Protein AF-A0A966Q4V8-F1 (afdb_monomer_lite)

Structure (mmCIF, N/CA/C/O backbone):
data_AF-A0A966Q4V8-F1
#
_entry.id   AF-A0A966Q4V8-F1
#
loop_
_atom_site.group_PDB
_atom_site.id
_atom_site.type_symbol
_atom_site.label_atom_id
_atom_site.label_alt_id
_atom_site.label_comp_id
_atom_site.label_asym_id
_atom_site.label_entity_id
_atom_site.label_seq_id
_atom_site.pdbx_PDB_ins_code
_atom_site.Cartn_x
_atom_site.Cartn_y
_atom_site.Cartn_z
_atom_site.occupancy
_atom_site.B_iso_or_equiv
_atom_site.auth_seq_id
_atom_site.auth_comp_id
_atom_site.auth_asym_id
_atom_site.auth_atom_id
_atom_site.pdbx_PDB_model_num
ATOM 1 N N . ASN A 1 1 ? 11.646 14.949 -1.256 1.00 82.94 1 ASN A N 1
ATOM 2 C CA . ASN A 1 1 ? 12.205 16.191 -0.698 1.00 82.94 1 ASN A CA 1
ATOM 3 C C . ASN A 1 1 ? 11.158 17.308 -0.732 1.00 82.94 1 ASN A C 1
ATOM 5 O O . ASN A 1 1 ? 10.567 17.552 -1.778 1.00 82.94 1 ASN A O 1
ATOM 9 N N . VAL A 1 2 ? 10.885 17.956 0.406 1.00 88.19 2 VAL A N 1
ATOM 10 C CA . VAL A 1 2 ? 9.902 19.051 0.524 1.00 88.19 2 VAL A CA 1
ATOM 11 C C . VAL A 1 2 ? 10.335 20.352 -0.149 1.00 88.19 2 VAL A C 1
ATOM 13 O O . VAL A 1 2 ? 9.489 21.205 -0.375 1.00 88.19 2 VAL A O 1
ATOM 16 N N . LEU A 1 3 ? 11.617 20.547 -0.453 1.00 88.12 3 LEU A N 1
ATOM 17 C CA . LEU A 1 3 ? 12.121 21.791 -1.045 1.00 88.12 3 LEU A CA 1
ATOM 18 C C . LEU A 1 3 ? 11.951 21.851 -2.569 1.00 88.12 3 LEU A C 1
ATOM 20 O O . LEU A 1 3 ? 12.099 22.919 -3.153 1.00 88.12 3 LEU A O 1
ATOM 24 N N . GLU A 1 4 ? 11.605 20.728 -3.197 1.00 87.50 4 GLU A N 1
ATOM 25 C CA . GLU A 1 4 ? 11.456 20.620 -4.647 1.00 87.50 4 GLU A CA 1
ATOM 26 C C . GLU A 1 4 ? 10.353 21.544 -5.178 1.00 87.50 4 GLU A C 1
ATOM 28 O O . GLU A 1 4 ? 9.210 21.522 -4.702 1.00 87.50 4 GLU A O 1
ATOM 33 N N . ALA A 1 5 ? 10.677 22.333 -6.207 1.00 89.56 5 ALA A N 1
ATOM 34 C CA . ALA A 1 5 ? 9.734 23.266 -6.822 1.00 89.56 5 ALA A CA 1
ATOM 35 C C . ALA A 1 5 ? 8.462 22.566 -7.353 1.00 89.56 5 ALA A C 1
ATOM 37 O O . ALA A 1 5 ? 7.362 23.056 -7.056 1.00 89.56 5 ALA A O 1
ATOM 38 N N . PRO A 1 6 ? 8.542 21.391 -8.021 1.00 91.62 6 PRO A N 1
ATOM 39 C CA . PRO A 1 6 ? 7.352 20.639 -8.423 1.00 91.62 6 PRO A CA 1
ATOM 40 C C . PRO A 1 6 ? 6.461 20.232 -7.245 1.00 91.62 6 PRO A C 1
ATOM 42 O O . PRO A 1 6 ? 5.231 20.274 -7.350 1.00 91.62 6 PRO A O 1
ATOM 45 N N . TYR A 1 7 ? 7.068 19.873 -6.109 1.00 92.75 7 TYR A N 1
ATOM 46 C CA . TYR A 1 7 ? 6.343 19.480 -4.904 1.00 92.75 7 TYR A CA 1
ATOM 47 C C . TYR A 1 7 ? 5.589 20.665 -4.292 1.00 92.75 7 TYR A C 1
ATOM 49 O O . TYR A 1 7 ? 4.385 20.579 -4.041 1.00 92.75 7 TYR A O 1
ATOM 57 N N . GLN A 1 8 ? 6.273 21.794 -4.099 1.00 93.00 8 GLN A N 1
ATOM 58 C CA . GLN A 1 8 ? 5.676 23.015 -3.549 1.00 93.00 8 GLN A CA 1
ATOM 59 C C . GLN A 1 8 ? 4.553 23.557 -4.441 1.00 93.00 8 GLN A C 1
ATOM 61 O O . GLN A 1 8 ? 3.503 23.978 -3.946 1.00 93.00 8 GLN A O 1
ATOM 66 N N . TYR A 1 9 ? 4.742 23.499 -5.763 1.00 94.56 9 TYR A N 1
ATOM 67 C CA . TYR A 1 9 ? 3.722 23.884 -6.734 1.00 94.56 9 TYR A CA 1
ATOM 68 C C . TYR A 1 9 ? 2.468 23.009 -6.618 1.00 94.56 9 TYR A C 1
ATOM 70 O O . TYR A 1 9 ? 1.359 23.541 -6.534 1.00 94.56 9 TYR A O 1
ATOM 78 N N . PHE A 1 10 ? 2.639 21.686 -6.535 1.00 95.56 10 PHE A N 1
ATOM 79 C CA . PHE A 1 10 ? 1.533 20.749 -6.337 1.00 95.56 10 PHE A CA 1
ATOM 80 C C . PHE A 1 10 ? 0.818 20.978 -4.995 1.00 95.56 10 PHE A C 1
ATOM 82 O O . PHE A 1 10 ? -0.406 21.124 -4.963 1.00 95.56 10 PHE A O 1
ATOM 89 N N . LYS A 1 11 ? 1.573 21.061 -3.889 1.00 95.81 11 LYS A N 1
ATOM 90 C CA . LYS A 1 11 ? 1.039 21.205 -2.523 1.00 95.81 11 LYS A CA 1
ATOM 91 C C . LYS A 1 11 ? 0.209 22.474 -2.347 1.00 95.81 11 LYS A C 1
ATOM 93 O O . LYS A 1 11 ? -0.738 22.473 -1.571 1.00 95.81 11 LYS A O 1
ATOM 98 N N . ARG A 1 12 ? 0.528 23.554 -3.066 1.00 95.06 12 ARG A N 1
ATOM 99 C CA . ARG A 1 12 ? -0.259 24.797 -3.018 1.00 95.06 12 ARG A CA 1
ATOM 100 C C . ARG A 1 12 ? -1.694 24.607 -3.521 1.00 95.06 12 ARG A C 1
ATOM 102 O O . ARG A 1 12 ? -2.597 25.258 -3.007 1.00 95.06 12 ARG A O 1
ATOM 109 N N . LEU A 1 13 ? -1.889 23.748 -4.519 1.00 95.62 13 LEU A N 1
ATOM 110 C CA . LEU A 1 13 ? -3.200 23.476 -5.119 1.00 95.62 13 LEU A CA 1
ATOM 111 C C . LEU A 1 13 ? -3.924 22.323 -4.418 1.00 95.62 13 LEU A C 1
ATOM 113 O O . LEU A 1 13 ? -5.140 22.366 -4.266 1.00 95.62 13 LEU A O 1
ATOM 117 N N . ASN A 1 14 ? -3.172 21.311 -3.976 1.00 96.81 14 ASN A N 1
ATOM 118 C CA . ASN A 1 14 ? -3.703 20.089 -3.374 1.00 96.81 14 ASN A CA 1
ATOM 119 C C . ASN A 1 14 ? -3.031 19.757 -2.027 1.00 96.81 14 ASN A C 1
ATOM 121 O O . ASN A 1 14 ? -2.441 18.681 -1.889 1.00 96.81 14 ASN A O 1
ATOM 125 N N . PRO A 1 15 ? -3.086 20.640 -1.011 1.00 95.62 15 PRO A N 1
ATOM 126 C CA . PRO A 1 15 ? -2.419 20.394 0.270 1.00 95.62 15 PRO A CA 1
ATOM 127 C C . PRO A 1 15 ? -2.938 19.141 0.988 1.00 95.62 15 PRO A C 1
ATOM 129 O O . PRO A 1 15 ? -2.181 18.475 1.685 1.00 95.62 15 PRO A O 1
ATOM 132 N N . GLN A 1 16 ? -4.208 18.790 0.787 1.00 94.44 16 GLN A N 1
ATOM 133 C CA . GLN A 1 16 ? -4.863 17.604 1.339 1.00 94.44 16 GLN A CA 1
ATOM 134 C C . GLN A 1 16 ? -4.325 16.282 0.770 1.00 94.44 16 GLN A C 1
ATOM 136 O O . GLN A 1 16 ? -4.442 15.241 1.413 1.00 94.44 16 GLN A O 1
ATOM 141 N N . ALA A 1 17 ? -3.724 16.316 -0.424 1.00 95.81 17 ALA A N 1
ATOM 142 C CA . ALA A 1 17 ? -3.089 15.162 -1.056 1.00 95.81 17 ALA A CA 1
ATOM 143 C C . ALA A 1 17 ? -1.636 14.955 -0.595 1.00 95.81 17 ALA A C 1
ATOM 145 O O . ALA A 1 17 ? -1.017 13.956 -0.962 1.00 95.81 17 ALA A O 1
ATOM 146 N N . CYS A 1 18 ? -1.098 15.876 0.206 1.00 95.31 18 CYS A N 1
ATOM 147 C CA . CYS A 1 18 ? 0.271 15.853 0.695 1.00 95.31 18 CYS A CA 1
ATOM 148 C C . CYS A 1 18 ? 0.329 15.445 2.171 1.00 95.31 18 CYS A C 1
ATOM 150 O O . CYS A 1 18 ? -0.377 16.003 3.009 1.00 95.31 18 CYS A O 1
ATOM 152 N N . GLU A 1 19 ? 1.223 14.522 2.524 1.00 92.69 19 GLU A N 1
ATOM 153 C CA . GLU A 1 19 ? 1.454 14.137 3.922 1.00 92.69 19 GLU A CA 1
ATOM 154 C C . GLU A 1 19 ? 2.924 13.837 4.216 1.00 92.69 19 GLU A C 1
ATOM 156 O O . GLU A 1 19 ? 3.696 13.512 3.319 1.00 92.69 19 GLU A O 1
ATOM 161 N N . LYS A 1 20 ? 3.320 13.884 5.491 1.00 92.38 20 LYS A N 1
ATOM 162 C CA . LYS A 1 20 ? 4.671 13.486 5.916 1.00 92.38 20 LYS A CA 1
ATOM 163 C C . LYS A 1 20 ? 4.975 12.046 5.531 1.00 92.38 20 LYS A C 1
ATOM 165 O O . LYS A 1 20 ? 4.174 11.146 5.793 1.00 92.38 20 LYS A O 1
ATOM 170 N N . SER A 1 21 ? 6.149 11.824 4.945 1.00 91.81 21 SER A N 1
ATOM 171 C CA . SER A 1 21 ? 6.625 10.476 4.666 1.00 91.81 21 SER A CA 1
ATOM 172 C C . SER A 1 21 ? 6.908 9.753 5.978 1.00 91.81 21 SER A C 1
ATOM 174 O O . SER A 1 21 ? 7.638 10.245 6.836 1.00 91.81 21 SER A O 1
ATOM 176 N N . ARG A 1 22 ? 6.343 8.557 6.123 1.00 87.25 22 ARG A N 1
ATOM 177 C CA . ARG A 1 22 ? 6.632 7.629 7.222 1.00 87.25 22 ARG A CA 1
ATOM 178 C C . ARG A 1 22 ? 7.973 6.914 7.026 1.00 87.25 22 ARG A C 1
ATOM 180 O O . ARG A 1 22 ? 8.435 6.247 7.943 1.00 87.25 22 ARG A O 1
ATOM 187 N N . TRP A 1 23 ? 8.586 7.076 5.854 1.00 85.56 23 TRP A N 1
ATOM 188 C CA . TRP A 1 23 ? 9.839 6.439 5.451 1.00 85.56 23 TRP A CA 1
ATOM 189 C C . TRP A 1 23 ? 11.019 7.423 5.382 1.00 85.56 23 TRP A C 1
ATOM 191 O O . TRP A 1 23 ? 12.139 7.010 5.094 1.00 85.56 23 TRP A O 1
ATOM 201 N N . SER A 1 24 ? 10.794 8.719 5.637 1.00 85.56 24 SER A N 1
ATOM 202 C CA . SER A 1 24 ? 11.864 9.723 5.625 1.00 85.56 24 SER A CA 1
ATOM 203 C C . SER A 1 24 ? 12.689 9.642 6.904 1.00 85.56 24 SER A C 1
ATOM 205 O O . SER A 1 24 ? 12.213 10.005 7.978 1.00 85.56 24 SER A O 1
ATOM 207 N N . ALA A 1 25 ? 13.944 9.204 6.791 1.00 84.62 25 ALA A N 1
ATOM 208 C CA . ALA A 1 25 ? 14.855 9.107 7.933 1.00 84.62 25 ALA A CA 1
ATOM 209 C C . ALA A 1 25 ? 15.137 10.476 8.580 1.00 84.62 25 ALA A C 1
ATOM 211 O O . ALA A 1 25 ? 15.260 10.577 9.798 1.00 84.62 25 ALA A O 1
ATOM 212 N N . ASN A 1 26 ? 15.183 11.534 7.764 1.00 87.50 26 ASN A N 1
ATOM 213 C CA . ASN A 1 26 ? 15.566 12.881 8.188 1.00 87.50 26 ASN A CA 1
ATOM 214 C C . ASN A 1 26 ? 14.376 13.854 8.265 1.00 87.50 26 ASN A C 1
ATOM 216 O O . ASN A 1 26 ? 14.577 15.047 8.480 1.00 87.50 26 ASN A O 1
ATOM 220 N N . ASN A 1 27 ? 13.138 13.367 8.102 1.00 85.00 27 ASN A N 1
ATOM 221 C CA . ASN A 1 27 ? 11.912 14.180 8.045 1.00 85.00 27 ASN A CA 1
ATOM 222 C C . ASN A 1 27 ? 11.925 15.275 6.957 1.00 85.00 27 ASN A C 1
ATOM 224 O O . ASN A 1 27 ? 11.281 16.314 7.104 1.00 85.00 27 ASN A O 1
ATOM 228 N N . THR A 1 28 ? 12.649 15.041 5.864 1.00 88.81 28 THR A N 1
ATOM 229 C CA . THR A 1 28 ? 12.786 15.964 4.727 1.00 88.81 28 THR A CA 1
ATOM 230 C C . THR A 1 28 ? 11.832 15.646 3.581 1.00 88.81 28 THR A C 1
ATOM 232 O O . THR A 1 28 ? 11.780 16.395 2.605 1.00 88.81 28 THR A O 1
ATOM 235 N N . ASP A 1 29 ? 11.078 14.548 3.673 1.00 91.81 29 ASP A N 1
ATOM 236 C CA . ASP A 1 29 ? 10.221 14.075 2.588 1.00 91.81 29 ASP A CA 1
ATOM 237 C C . ASP A 1 29 ? 8.751 14.033 2.979 1.00 91.81 29 ASP A C 1
ATOM 239 O O . ASP A 1 29 ? 8.358 13.609 4.068 1.00 91.81 29 ASP A O 1
ATOM 243 N N . GLU A 1 30 ? 7.927 14.426 2.020 1.00 94.19 30 GLU A N 1
ATOM 244 C CA . GLU A 1 30 ? 6.483 14.284 2.048 1.00 94.19 30 GLU A CA 1
ATOM 245 C C . GLU A 1 30 ? 6.055 13.451 0.831 1.00 94.19 30 GLU A C 1
ATOM 247 O O . GLU A 1 30 ? 6.765 13.366 -0.174 1.00 94.19 30 GLU A O 1
ATOM 252 N N . VAL A 1 31 ? 4.908 12.793 0.951 1.00 94.00 31 VAL A N 1
ATOM 253 C CA . VAL A 1 31 ? 4.301 11.937 -0.067 1.00 94.00 31 VAL A CA 1
ATOM 254 C C . VAL A 1 31 ? 3.143 12.692 -0.700 1.00 94.00 31 VAL A C 1
ATOM 256 O O . VAL A 1 31 ? 2.341 13.301 0.009 1.00 94.00 31 VAL A O 1
ATOM 259 N N . ILE A 1 32 ? 3.040 12.612 -2.026 1.00 94.81 32 ILE A N 1
ATOM 260 C CA . ILE A 1 32 ? 1.857 13.038 -2.773 1.00 94.81 32 ILE A CA 1
ATOM 261 C C . ILE A 1 32 ? 0.987 11.812 -3.058 1.00 94.81 32 ILE A C 1
ATOM 263 O O . ILE A 1 32 ? 1.474 10.800 -3.564 1.00 94.81 32 ILE A O 1
ATOM 267 N N . LYS A 1 33 ? -0.311 11.921 -2.779 1.00 95.00 33 LYS A N 1
ATOM 268 C CA . LYS A 1 33 ? -1.326 10.930 -3.142 1.00 95.00 33 LYS A CA 1
ATOM 269 C C . LYS A 1 33 ? -2.061 11.364 -4.402 1.00 95.00 33 LYS A C 1
ATOM 271 O O . LYS A 1 33 ? -2.499 12.505 -4.518 1.00 95.00 33 LYS A O 1
ATOM 276 N N . PHE A 1 34 ? -2.261 10.422 -5.312 1.00 94.44 34 PHE A N 1
ATOM 277 C CA . PHE A 1 34 ? -3.047 10.634 -6.521 1.00 94.44 34 PHE A CA 1
ATOM 278 C C . PHE A 1 34 ? -4.269 9.711 -6.478 1.00 94.44 34 PHE A C 1
ATOM 280 O O . PHE A 1 34 ? -4.087 8.491 -6.522 1.00 94.44 34 PHE A O 1
ATOM 287 N N . PRO A 1 35 ? -5.500 10.244 -6.365 1.00 94.06 35 PRO A N 1
ATOM 288 C CA . PRO A 1 35 ? -6.696 9.428 -6.523 1.00 94.06 35 PRO A CA 1
ATOM 289 C C . PRO A 1 35 ? -6.845 9.080 -8.009 1.00 94.06 35 PRO A C 1
ATOM 291 O O . PRO A 1 35 ? -6.953 9.966 -8.855 1.00 94.06 35 PRO A O 1
ATOM 294 N N . ILE A 1 36 ? -6.787 7.791 -8.344 1.00 92.31 36 ILE A N 1
ATOM 295 C CA . ILE A 1 36 ? -6.808 7.319 -9.734 1.00 92.31 36 ILE A CA 1
ATOM 296 C C . ILE A 1 36 ? -7.901 6.267 -9.889 1.00 92.31 36 ILE A C 1
ATOM 298 O O . ILE A 1 36 ? -7.924 5.283 -9.152 1.00 92.31 36 ILE A O 1
ATOM 302 N N . GLU A 1 37 ? -8.749 6.452 -10.897 1.00 91.19 37 GLU A N 1
ATOM 303 C CA . GLU A 1 37 ? -9.602 5.400 -11.448 1.00 91.19 37 GLU A CA 1
ATOM 304 C C . GLU A 1 37 ? -9.016 4.934 -12.778 1.00 91.19 37 GLU A C 1
ATOM 306 O O . GLU A 1 37 ? -8.576 5.741 -13.601 1.00 91.19 37 GLU A O 1
ATOM 311 N N . VAL A 1 38 ? -8.990 3.621 -12.985 1.00 90.56 38 VAL A N 1
ATOM 312 C CA . VAL A 1 38 ? -8.594 3.038 -14.268 1.00 90.56 38 VAL A CA 1
ATOM 313 C C . VAL A 1 38 ? -9.840 2.775 -15.117 1.00 90.56 38 VAL A C 1
ATOM 315 O O . VAL A 1 38 ? -10.871 2.407 -14.556 1.00 90.56 38 VAL A O 1
ATOM 318 N N . PRO A 1 39 ? -9.775 2.932 -16.452 1.00 91.38 39 PRO A N 1
ATOM 319 C CA . PRO A 1 39 ? -10.915 2.664 -17.324 1.00 91.38 39 PRO A CA 1
ATOM 320 C C . PRO A 1 39 ? -11.414 1.219 -17.240 1.00 91.38 39 PRO A C 1
ATOM 322 O O . PRO A 1 39 ? -10.638 0.291 -16.983 1.00 91.38 39 PRO A O 1
ATOM 325 N N . ASP A 1 40 ? -12.688 1.019 -17.574 1.00 88.75 40 ASP A N 1
ATOM 326 C CA . ASP A 1 40 ? -13.267 -0.315 -17.715 1.00 88.75 40 ASP A CA 1
ATOM 327 C C . ASP A 1 40 ? -12.454 -1.176 -18.692 1.00 88.75 40 ASP A C 1
ATOM 329 O O . ASP A 1 40 ? -12.045 -0.742 -19.771 1.00 88.75 40 ASP A O 1
ATOM 333 N N . GLY A 1 41 ? -12.208 -2.426 -18.300 1.00 88.19 41 GLY A N 1
ATOM 334 C CA . GLY A 1 41 ? -11.404 -3.372 -19.076 1.00 88.19 41 GLY A CA 1
ATOM 335 C C . GLY A 1 41 ? -9.887 -3.217 -18.916 1.00 88.19 41 GLY A C 1
ATOM 336 O O . GLY A 1 41 ? -9.145 -4.036 -19.466 1.00 88.19 41 GLY A O 1
ATOM 337 N N . ALA A 1 42 ? -9.401 -2.234 -18.148 1.00 90.81 42 ALA A N 1
ATOM 338 C CA . ALA A 1 42 ? -7.987 -2.158 -17.797 1.00 90.81 42 ALA A CA 1
ATOM 339 C C . ALA A 1 42 ? -7.551 -3.408 -17.015 1.00 90.81 42 ALA A C 1
ATOM 341 O O . ALA A 1 42 ? -8.206 -3.830 -16.059 1.00 90.81 42 ALA A O 1
ATOM 342 N N . LYS A 1 43 ? -6.408 -3.987 -17.403 1.00 87.19 43 LYS A N 1
ATOM 343 C CA . LYS A 1 43 ? -5.779 -5.068 -16.639 1.00 87.19 43 LYS A CA 1
ATOM 344 C C . LYS A 1 43 ? -5.111 -4.483 -15.401 1.00 87.19 43 LYS A C 1
ATOM 346 O O . LYS A 1 43 ? -4.206 -3.660 -15.511 1.00 87.19 43 LYS A O 1
ATOM 351 N N . THR A 1 44 ? -5.527 -4.940 -14.229 1.00 86.81 44 THR A N 1
ATOM 352 C CA . THR A 1 44 ? -4.938 -4.538 -12.947 1.00 86.81 44 THR A CA 1
ATOM 353 C C . THR A 1 44 ? -4.063 -5.647 -12.374 1.00 86.81 44 THR A C 1
ATOM 355 O O . THR A 1 44 ? -4.258 -6.829 -12.663 1.00 86.81 44 THR A O 1
ATOM 358 N N . LYS A 1 45 ? -3.115 -5.279 -11.501 1.00 80.44 45 LYS A N 1
ATOM 359 C CA . LYS A 1 45 ? -2.221 -6.236 -10.820 1.00 80.44 45 LYS A CA 1
ATOM 360 C C . LYS A 1 45 ? -2.979 -7.367 -10.107 1.00 80.44 45 LYS A C 1
ATOM 362 O O . LYS A 1 45 ? -2.494 -8.486 -10.047 1.00 80.44 45 LYS A O 1
ATOM 367 N N . ASN A 1 46 ? -4.189 -7.090 -9.618 1.00 79.38 46 ASN A N 1
ATOM 368 C CA . ASN A 1 46 ? -5.002 -8.039 -8.853 1.00 79.38 46 ASN A CA 1
ATOM 369 C C . ASN A 1 46 ? -5.660 -9.119 -9.737 1.00 79.38 46 ASN A C 1
ATOM 371 O O . ASN A 1 46 ? -6.095 -10.155 -9.228 1.00 79.38 46 ASN A O 1
ATOM 375 N N . GLN A 1 47 ? -5.728 -8.889 -11.052 1.00 84.50 47 GLN A N 1
ATOM 376 C CA . GLN A 1 47 ? -6.311 -9.811 -12.032 1.00 84.50 47 GLN A CA 1
ATOM 377 C C . GLN A 1 47 ? -5.277 -10.758 -12.651 1.00 84.50 47 GLN A C 1
ATOM 379 O O . GLN A 1 47 ? -5.665 -11.730 -13.294 1.00 84.50 47 GLN A O 1
ATOM 384 N N . LEU A 1 48 ? -3.981 -10.488 -12.467 1.00 87.31 48 LEU A N 1
ATOM 385 C CA . LEU A 1 48 ? -2.900 -11.238 -13.097 1.00 87.31 48 LEU A CA 1
ATOM 386 C C . LEU A 1 48 ? -2.304 -12.261 -12.115 1.00 87.31 48 LEU A C 1
ATOM 388 O O . LEU A 1 48 ? -1.859 -11.859 -11.038 1.00 87.31 48 LEU A O 1
ATOM 392 N N . PRO A 1 49 ? -2.257 -13.562 -12.453 1.00 93.81 49 PRO A N 1
ATOM 393 C CA . PRO A 1 49 ? -1.517 -14.540 -11.665 1.00 93.81 49 PRO A CA 1
ATOM 394 C C . PRO A 1 49 ? -0.030 -14.186 -11.572 1.00 93.81 49 PRO A C 1
ATOM 396 O O . PRO A 1 49 ? 0.582 -13.743 -12.550 1.00 93.81 49 PRO A O 1
ATOM 399 N N . ALA A 1 50 ? 0.586 -14.445 -10.419 1.00 95.12 50 ALA A N 1
ATOM 400 C CA . ALA A 1 50 ? 1.984 -14.079 -10.175 1.00 95.12 50 ALA A CA 1
ATOM 401 C C . ALA A 1 50 ? 2.965 -14.690 -11.200 1.00 95.12 50 ALA A C 1
ATOM 403 O O . ALA A 1 50 ? 3.933 -14.050 -11.618 1.00 95.12 50 ALA A O 1
ATOM 404 N N . THR A 1 51 ? 2.711 -15.921 -11.653 1.00 96.38 51 THR A N 1
ATOM 405 C CA . THR A 1 51 ? 3.541 -16.608 -12.658 1.00 96.38 51 THR A CA 1
ATOM 406 C C . THR A 1 51 ? 3.429 -15.996 -14.053 1.00 96.38 51 THR A C 1
ATOM 408 O O . THR A 1 51 ? 4.412 -16.004 -14.793 1.00 96.38 51 THR A O 1
ATOM 411 N N . GLU A 1 52 ? 2.278 -15.424 -14.411 1.00 95.75 52 GLU A N 1
ATOM 412 C CA . GLU A 1 52 ? 2.097 -14.721 -15.684 1.00 95.75 52 GLU A CA 1
ATOM 413 C C . GLU A 1 52 ? 2.864 -13.393 -15.678 1.00 95.75 52 GLU A C 1
ATOM 415 O O . GLU A 1 52 ? 3.579 -13.088 -16.634 1.00 95.75 52 GLU A O 1
ATOM 420 N N . MET A 1 53 ? 2.836 -12.657 -14.560 1.00 95.06 53 MET A N 1
ATOM 421 C CA . MET A 1 53 ? 3.684 -11.473 -14.382 1.00 95.06 53 MET A CA 1
ATOM 422 C C . MET A 1 53 ? 5.173 -11.823 -14.527 1.00 95.06 53 MET A C 1
ATOM 424 O O . MET A 1 53 ? 5.907 -11.155 -15.254 1.00 95.06 53 MET A O 1
ATOM 428 N N . LEU A 1 54 ? 5.626 -12.915 -13.901 1.00 96.94 54 LEU A N 1
ATOM 429 C CA . LEU A 1 54 ? 7.005 -13.397 -14.039 1.00 96.94 54 LEU A CA 1
ATOM 430 C C . LEU A 1 54 ? 7.355 -13.800 -15.479 1.00 96.94 54 LEU A C 1
ATOM 432 O O . LEU A 1 54 ? 8.502 -13.632 -15.901 1.00 96.94 54 LEU A O 1
ATOM 436 N N . ALA A 1 55 ? 6.398 -14.323 -16.248 1.00 97.12 55 ALA A N 1
ATOM 437 C CA . ALA A 1 55 ? 6.591 -14.605 -17.668 1.00 97.12 55 ALA A CA 1
ATOM 438 C C . ALA A 1 55 ? 6.812 -13.323 -18.478 1.00 97.12 55 ALA A C 1
ATOM 440 O O . ALA A 1 55 ? 7.769 -13.261 -19.247 1.00 97.12 55 ALA A O 1
ATOM 441 N N . ILE A 1 56 ? 6.026 -12.274 -18.224 1.00 95.88 56 ILE A N 1
ATOM 442 C CA . ILE A 1 56 ? 6.192 -10.959 -18.863 1.00 95.88 56 ILE A CA 1
ATOM 443 C C . ILE A 1 56 ? 7.560 -10.347 -18.522 1.00 95.88 56 ILE A C 1
ATOM 445 O O . ILE A 1 56 ? 8.265 -9.858 -19.410 1.00 95.88 56 ILE A O 1
ATOM 449 N N . VAL A 1 57 ? 7.980 -10.412 -17.253 1.00 96.31 57 VAL A N 1
ATOM 450 C CA . VAL A 1 57 ? 9.306 -9.936 -16.813 1.00 96.31 57 VAL A CA 1
ATOM 451 C C . VAL A 1 57 ? 10.419 -10.693 -17.540 1.00 96.31 57 VAL A C 1
ATOM 453 O O . VAL A 1 57 ? 11.335 -10.080 -18.093 1.00 96.31 57 VAL A O 1
ATOM 456 N N . LYS A 1 58 ? 10.323 -12.025 -17.601 1.00 97.06 58 LYS A N 1
ATOM 457 C CA . LYS A 1 58 ? 11.276 -12.881 -18.320 1.00 97.06 58 LYS A CA 1
ATOM 458 C C . LYS A 1 58 ? 11.344 -12.541 -19.809 1.00 97.06 58 LYS A C 1
ATOM 460 O O . LYS A 1 58 ? 12.441 -12.457 -20.364 1.00 97.06 58 LYS A O 1
ATOM 465 N N . ASP A 1 59 ? 10.200 -12.358 -20.458 1.00 97.50 59 ASP A N 1
ATOM 466 C CA . ASP A 1 59 ? 10.140 -12.028 -21.882 1.00 97.50 59 ASP A CA 1
ATOM 467 C C . ASP A 1 59 ? 10.724 -10.642 -22.159 1.00 97.50 59 ASP A C 1
ATOM 469 O O . ASP A 1 59 ? 11.451 -10.470 -23.138 1.00 97.50 59 ASP A O 1
ATOM 473 N N . THR A 1 60 ? 10.514 -9.686 -21.254 1.00 96.94 60 THR A N 1
ATOM 474 C CA . THR A 1 60 ? 11.156 -8.367 -21.309 1.00 96.94 60 THR A CA 1
ATOM 475 C C . THR A 1 60 ? 12.674 -8.496 -21.166 1.00 96.94 60 THR A C 1
ATOM 477 O O . THR A 1 60 ? 13.424 -7.973 -21.992 1.00 96.94 60 THR A O 1
ATOM 480 N N . GLN A 1 61 ? 13.162 -9.265 -20.186 1.00 96.19 61 GLN A N 1
ATOM 481 C CA . GLN A 1 61 ? 14.600 -9.494 -20.014 1.00 96.19 61 GLN A CA 1
ATOM 482 C C . GLN A 1 61 ? 15.219 -10.130 -21.266 1.00 96.19 61 GLN A C 1
ATOM 484 O O . GLN A 1 61 ? 16.301 -9.738 -21.706 1.00 96.19 61 GLN A O 1
ATOM 489 N N . LYS A 1 62 ? 14.543 -11.120 -21.853 1.00 95.94 62 LYS A N 1
ATOM 490 C CA . LYS A 1 62 ? 15.043 -11.862 -23.013 1.00 95.94 62 LYS A CA 1
ATOM 491 C C . LYS A 1 62 ? 15.040 -11.011 -24.284 1.00 95.94 62 LYS A C 1
ATOM 493 O O . LYS A 1 62 ? 16.063 -10.927 -24.964 1.00 95.94 62 LYS A O 1
ATOM 498 N N . ASN A 1 63 ? 13.900 -10.413 -24.611 1.00 97.06 63 ASN A N 1
ATOM 499 C CA . ASN A 1 63 ? 13.657 -9.836 -25.932 1.00 97.06 63 ASN A CA 1
ATOM 500 C C . ASN A 1 63 ? 13.972 -8.338 -25.997 1.00 97.06 63 ASN A C 1
ATOM 502 O O . ASN A 1 63 ? 14.287 -7.845 -27.072 1.00 97.06 63 ASN A O 1
ATOM 506 N N . TRP A 1 64 ? 13.929 -7.626 -24.868 1.00 95.69 64 TRP A N 1
ATOM 507 C CA . TRP A 1 64 ? 14.294 -6.211 -24.807 1.00 95.69 64 TRP A CA 1
ATOM 508 C C . TRP A 1 64 ? 15.701 -6.030 -24.247 1.00 95.69 64 TRP A C 1
ATOM 510 O O . TRP A 1 64 ? 16.596 -5.593 -24.962 1.00 95.69 64 TRP A O 1
ATOM 520 N N . VAL A 1 65 ? 15.934 -6.426 -22.993 1.00 95.12 65 VAL A N 1
ATOM 521 C CA . VAL A 1 65 ? 17.182 -6.075 -22.294 1.00 95.12 65 VAL A CA 1
ATOM 522 C C . VAL A 1 65 ? 18.388 -6.802 -22.883 1.00 95.12 65 VAL A C 1
ATOM 524 O O . VAL A 1 65 ? 19.345 -6.176 -23.329 1.00 95.12 65 VAL A O 1
ATOM 527 N N . ASN A 1 66 ? 18.349 -8.134 -22.929 1.00 93.25 66 ASN A N 1
ATOM 528 C CA . ASN A 1 66 ? 19.489 -8.919 -23.397 1.00 93.25 66 ASN A CA 1
ATOM 529 C C . ASN A 1 66 ? 19.724 -8.762 -24.904 1.00 93.25 66 ASN A C 1
ATOM 531 O O . ASN A 1 66 ? 20.871 -8.804 -25.343 1.00 93.25 66 ASN A O 1
ATOM 535 N N . SER A 1 67 ? 18.651 -8.590 -25.681 1.00 94.38 67 SER A N 1
ATOM 536 C CA . SER A 1 67 ? 18.733 -8.448 -27.139 1.00 94.38 67 SER A CA 1
ATOM 537 C C . SER A 1 67 ? 19.114 -7.028 -27.570 1.00 94.38 67 SER A C 1
ATOM 539 O O . SER A 1 67 ? 19.854 -6.870 -28.535 1.00 94.38 67 SER A O 1
ATOM 541 N N . GLY A 1 68 ? 18.658 -6.002 -26.844 1.00 94.12 68 GLY A N 1
ATOM 542 C CA . GLY A 1 68 ? 18.980 -4.594 -27.095 1.00 94.12 68 GLY A CA 1
ATOM 543 C C . GLY A 1 68 ? 20.297 -4.123 -26.471 1.00 94.12 68 GLY A C 1
ATOM 544 O O . GLY A 1 68 ? 20.694 -2.977 -26.671 1.00 94.12 68 GLY A O 1
ATOM 545 N N . LYS A 1 69 ? 20.990 -4.983 -25.713 1.00 92.88 69 LYS A N 1
ATOM 546 C CA . LYS A 1 69 ? 22.263 -4.648 -25.067 1.00 92.88 69 LYS A CA 1
ATOM 547 C C . LYS A 1 69 ? 23.334 -4.291 -26.101 1.00 92.88 69 LYS A C 1
ATOM 549 O O . LYS A 1 69 ? 23.782 -5.147 -26.866 1.00 92.88 69 LYS A O 1
ATOM 554 N N . ASN A 1 70 ? 23.829 -3.055 -26.045 1.00 93.06 70 ASN A N 1
ATOM 555 C CA . ASN A 1 70 ? 24.995 -2.646 -26.817 1.00 93.06 70 ASN A CA 1
ATOM 556 C C . ASN A 1 70 ? 26.291 -3.056 -26.103 1.00 93.06 70 ASN A C 1
ATOM 558 O O . ASN A 1 70 ? 26.771 -2.358 -25.212 1.00 93.06 70 ASN A O 1
ATOM 562 N N . LYS A 1 71 ? 26.865 -4.188 -26.524 1.00 91.69 71 LYS A N 1
ATOM 563 C CA . LYS A 1 71 ? 28.066 -4.769 -25.907 1.00 91.69 71 LYS A CA 1
ATOM 564 C C . LYS A 1 71 ? 29.269 -3.823 -25.902 1.00 91.69 71 LYS A C 1
ATOM 566 O O . LYS A 1 71 ? 30.015 -3.830 -24.936 1.00 91.69 71 LYS A O 1
ATOM 571 N N . SER A 1 72 ? 29.434 -2.970 -26.919 1.00 94.56 72 SER A N 1
ATOM 572 C CA . SER A 1 72 ? 30.595 -2.068 -26.991 1.00 94.56 72 SER A CA 1
ATOM 573 C C . SER A 1 72 ? 30.576 -0.960 -25.935 1.00 94.56 72 SER A C 1
ATOM 575 O O . SER A 1 72 ? 31.596 -0.314 -25.723 1.00 94.56 72 SER A O 1
ATOM 577 N N . LEU A 1 73 ? 29.419 -0.704 -25.318 1.00 92.62 73 LEU A N 1
ATOM 578 C CA . LEU A 1 73 ? 29.247 0.282 -24.248 1.00 92.62 73 LEU A CA 1
ATOM 579 C C . LEU A 1 73 ? 29.186 -0.370 -22.861 1.00 92.62 73 LEU A C 1
ATOM 581 O O . LEU A 1 73 ? 29.058 0.328 -21.858 1.00 92.62 73 LEU A O 1
ATOM 585 N N . CYS A 1 74 ? 29.238 -1.701 -22.780 1.00 92.31 74 CYS A N 1
ATOM 586 C CA . CYS A 1 74 ? 29.231 -2.397 -21.505 1.00 92.31 74 CYS A CA 1
ATOM 587 C C . CYS A 1 74 ? 30.605 -2.303 -20.839 1.00 92.31 74 CYS A C 1
ATOM 589 O O . CYS A 1 74 ? 31.623 -2.597 -21.457 1.00 92.31 74 CYS A O 1
ATOM 591 N N . THR A 1 75 ? 30.629 -2.006 -19.538 1.00 93.62 75 THR A N 1
ATOM 592 C CA . THR A 1 75 ? 31.855 -2.097 -18.729 1.00 93.62 75 THR A CA 1
ATOM 593 C C . THR A 1 75 ? 32.421 -3.521 -18.711 1.00 93.62 75 THR A C 1
ATOM 595 O O . THR A 1 75 ? 33.630 -3.707 -18.644 1.00 93.62 75 THR A O 1
ATOM 598 N N . GLN A 1 76 ? 31.543 -4.529 -18.751 1.00 93.12 76 GLN A N 1
ATOM 599 C CA . GLN A 1 76 ? 31.881 -5.948 -18.864 1.00 93.12 76 GLN A CA 1
ATOM 600 C C . GLN A 1 76 ? 30.820 -6.660 -19.710 1.00 93.12 76 GLN A C 1
ATOM 602 O O . GLN A 1 76 ? 29.622 -6.482 -19.481 1.00 93.12 76 GLN A O 1
ATOM 607 N N . ASP A 1 77 ? 31.240 -7.520 -20.637 1.00 88.06 77 ASP A N 1
ATOM 608 C CA . ASP A 1 77 ? 30.342 -8.161 -21.611 1.00 88.06 77 ASP A CA 1
ATOM 609 C C . ASP A 1 77 ? 29.254 -9.044 -20.982 1.00 88.06 77 ASP A C 1
ATOM 611 O O . ASP A 1 77 ? 28.165 -9.206 -21.549 1.00 88.06 77 ASP A O 1
ATOM 615 N N . PHE A 1 78 ? 29.533 -9.625 -19.811 1.00 87.69 78 PHE A N 1
ATOM 616 C CA . PHE A 1 78 ? 28.608 -10.512 -19.103 1.00 87.69 78 PHE A CA 1
ATOM 617 C C . PHE A 1 78 ? 27.549 -9.761 -18.287 1.00 87.69 78 PHE A C 1
ATOM 619 O O . PHE A 1 78 ? 26.541 -10.363 -17.916 1.00 87.69 78 PHE A O 1
ATOM 626 N N . LEU A 1 79 ? 27.736 -8.464 -18.028 1.00 89.38 79 LEU A N 1
ATOM 627 C CA . LEU A 1 79 ? 26.758 -7.671 -17.292 1.00 89.38 79 LEU A CA 1
ATOM 628 C C . LEU A 1 79 ? 25.534 -7.377 -18.166 1.00 89.38 79 LEU A C 1
ATOM 630 O O . LEU A 1 79 ? 25.602 -7.278 -19.396 1.00 89.38 79 LEU A O 1
ATOM 634 N N . SER A 1 80 ? 24.383 -7.281 -17.515 1.00 89.75 80 SER A N 1
ATOM 635 C CA . SER A 1 80 ? 23.114 -6.912 -18.133 1.00 89.75 80 SER A CA 1
ATOM 636 C C . SER A 1 80 ? 22.272 -6.172 -17.105 1.00 89.75 80 SER A C 1
ATOM 638 O O . SER A 1 80 ? 22.391 -6.432 -15.906 1.00 89.75 80 SER A O 1
ATOM 640 N N . HIS A 1 81 ? 21.421 -5.259 -17.563 1.00 91.50 81 HIS A N 1
ATOM 641 C CA . HIS A 1 81 ? 20.458 -4.615 -16.678 1.00 91.50 81 HIS A CA 1
ATOM 642 C C . HIS A 1 81 ? 19.388 -5.619 -16.226 1.00 91.50 81 HIS A C 1
ATOM 644 O O . HIS A 1 81 ? 19.141 -6.631 -16.888 1.00 91.50 81 HIS A O 1
ATOM 650 N N . ASN A 1 82 ? 18.754 -5.330 -15.093 1.00 92.69 82 ASN A N 1
ATOM 651 C CA . ASN A 1 82 ? 17.603 -6.080 -14.605 1.00 92.69 82 ASN A CA 1
ATOM 652 C C . ASN A 1 82 ? 16.304 -5.399 -15.049 1.00 92.69 82 ASN A C 1
ATOM 654 O O . ASN A 1 82 ? 16.237 -4.172 -15.132 1.00 92.69 82 ASN A O 1
ATOM 658 N N . VAL A 1 83 ? 15.246 -6.180 -15.243 1.00 94.44 83 VAL A N 1
ATOM 659 C CA . VAL A 1 83 ? 13.883 -5.643 -15.300 1.00 94.44 83 VAL A CA 1
ATOM 660 C C . VAL A 1 83 ? 13.398 -5.427 -13.866 1.00 94.44 83 VAL A C 1
ATOM 662 O O . VAL A 1 83 ? 13.079 -6.391 -13.170 1.00 94.44 83 VAL A O 1
ATOM 665 N N . SER A 1 84 ? 13.355 -4.173 -13.405 1.00 92.56 84 SER A N 1
ATOM 666 C CA . SER A 1 84 ? 12.794 -3.852 -12.085 1.00 92.56 84 SER A CA 1
ATOM 667 C C . SER A 1 84 ? 11.321 -4.254 -12.034 1.00 92.56 84 SER A C 1
ATOM 669 O O . SER A 1 84 ? 10.534 -3.860 -12.894 1.00 92.56 84 SER A O 1
ATOM 671 N N . ASN A 1 85 ? 10.960 -5.087 -11.060 1.00 91.69 85 ASN A N 1
ATOM 672 C CA . ASN A 1 85 ? 9.616 -5.631 -10.935 1.00 91.69 85 ASN A CA 1
ATOM 673 C C . ASN A 1 85 ? 9.274 -5.933 -9.472 1.00 91.69 85 ASN A C 1
ATOM 675 O O . ASN A 1 85 ? 10.121 -6.404 -8.709 1.00 91.69 85 ASN A O 1
ATOM 679 N N . THR A 1 86 ? 8.006 -5.710 -9.133 1.00 90.94 86 THR A N 1
ATOM 680 C CA . THR A 1 86 ? 7.384 -6.174 -7.893 1.00 90.94 86 THR A CA 1
ATOM 681 C C . THR A 1 86 ? 6.197 -7.049 -8.265 1.00 90.94 86 THR A C 1
ATOM 683 O O . THR A 1 86 ? 5.239 -6.570 -8.872 1.00 90.94 86 THR A O 1
ATOM 686 N N . VAL A 1 87 ? 6.262 -8.334 -7.923 1.00 92.06 87 VAL A N 1
ATOM 687 C CA . VAL A 1 87 ? 5.221 -9.319 -8.223 1.00 92.06 87 VAL A CA 1
ATOM 688 C C . VAL A 1 87 ? 4.341 -9.503 -6.996 1.00 92.06 87 VAL A C 1
ATOM 690 O O . VAL A 1 87 ? 4.819 -9.878 -5.925 1.00 92.06 87 VAL A O 1
ATOM 693 N N . THR A 1 88 ? 3.046 -9.241 -7.155 1.00 91.69 88 THR A N 1
ATOM 694 C CA . THR A 1 88 ? 2.043 -9.532 -6.130 1.00 91.69 88 THR A CA 1
ATOM 695 C C . THR A 1 88 ? 1.717 -11.023 -6.137 1.00 91.69 88 THR A C 1
ATOM 697 O O . THR A 1 88 ? 1.389 -11.563 -7.188 1.00 91.69 88 THR A O 1
ATOM 700 N N . VAL A 1 89 ? 1.812 -11.683 -4.980 1.00 93.50 89 VAL A N 1
ATOM 701 C CA . VAL A 1 89 ? 1.646 -13.139 -4.843 1.00 93.50 89 VAL A CA 1
ATOM 702 C C . VAL A 1 89 ? 0.473 -13.460 -3.920 1.00 93.50 89 VAL A C 1
ATOM 704 O O . VAL A 1 89 ? 0.422 -12.990 -2.775 1.00 93.50 89 VAL A O 1
A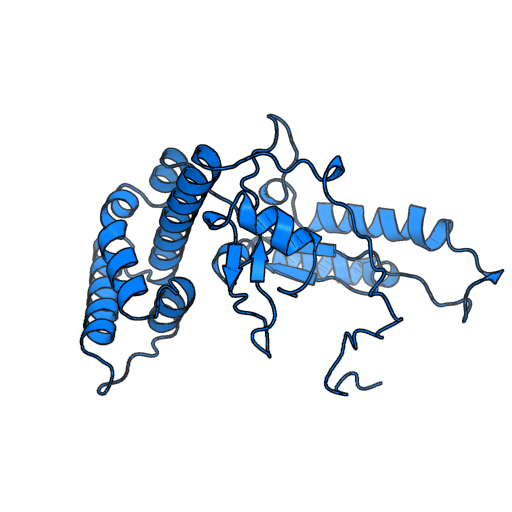TOM 707 N N . LYS A 1 90 ? -0.475 -14.267 -4.406 1.00 92.69 90 LYS A N 1
ATOM 708 C CA . LYS A 1 90 ? -1.603 -14.759 -3.602 1.00 92.69 90 LYS A CA 1
ATOM 709 C C . LYS A 1 90 ? -1.173 -15.905 -2.675 1.00 92.69 90 LYS A C 1
ATOM 711 O O . LYS A 1 90 ? -0.181 -16.581 -2.960 1.00 92.69 90 LYS A O 1
ATOM 716 N N . PRO A 1 91 ? -1.900 -16.162 -1.569 1.00 92.50 91 PRO A N 1
ATOM 717 C CA . PRO A 1 91 ? -1.536 -17.206 -0.606 1.00 92.50 91 PRO A CA 1
ATOM 718 C C . PRO A 1 91 ? -1.322 -18.602 -1.214 1.00 92.50 91 PRO A C 1
ATOM 720 O O . PRO A 1 91 ? -0.452 -19.338 -0.759 1.00 92.50 91 PRO A O 1
ATOM 723 N N . ASP A 1 92 ? -2.073 -18.955 -2.254 1.00 95.38 92 ASP A N 1
ATOM 724 C CA . ASP A 1 92 ? -2.020 -20.241 -2.956 1.00 95.38 92 ASP A CA 1
ATOM 725 C C . ASP A 1 92 ? -0.993 -20.289 -4.106 1.00 95.38 92 ASP A C 1
ATOM 727 O O . ASP A 1 92 ? -0.705 -21.359 -4.642 1.00 95.38 92 ASP A O 1
ATOM 731 N N . GLU A 1 93 ? -0.384 -19.157 -4.470 1.00 96.31 93 GLU A N 1
ATOM 732 C CA . GLU A 1 93 ? 0.532 -19.059 -5.615 1.00 96.31 93 GLU A CA 1
ATOM 733 C C . GLU A 1 93 ? 2.009 -19.256 -5.248 1.00 96.31 93 GLU A C 1
ATOM 735 O O . GLU A 1 93 ? 2.822 -19.531 -6.134 1.00 96.31 93 GLU A O 1
ATOM 740 N N . TRP A 1 94 ? 2.377 -19.152 -3.965 1.00 96.50 94 TRP A N 1
ATOM 741 C CA . TRP A 1 94 ? 3.778 -19.141 -3.518 1.00 96.50 94 TRP A CA 1
ATOM 742 C C . TRP A 1 94 ? 4.596 -20.329 -4.032 1.00 96.50 94 TRP A C 1
ATOM 744 O O . TRP A 1 94 ? 5.687 -20.133 -4.564 1.00 96.50 94 TRP A O 1
ATOM 754 N N . GLY A 1 95 ? 4.059 -21.552 -3.954 1.00 97.62 95 GLY A N 1
ATOM 755 C CA . GLY A 1 95 ? 4.760 -22.746 -4.439 1.00 97.62 95 GLY A CA 1
ATOM 756 C C . GLY A 1 95 ? 5.041 -22.702 -5.947 1.00 97.62 95 GLY A C 1
ATOM 757 O O . GLY A 1 95 ? 6.153 -23.005 -6.390 1.00 97.62 95 GLY A O 1
ATOM 758 N N . ASN A 1 96 ? 4.059 -22.253 -6.733 1.00 97.62 96 ASN A N 1
ATOM 759 C CA . ASN A 1 96 ? 4.189 -22.114 -8.184 1.00 97.62 96 ASN A CA 1
ATOM 760 C C . ASN A 1 96 ? 5.186 -21.011 -8.553 1.00 97.62 96 ASN A C 1
ATOM 762 O O . ASN A 1 96 ? 6.009 -21.202 -9.449 1.00 97.62 96 ASN A O 1
ATOM 766 N N . VAL A 1 97 ? 5.155 -19.885 -7.835 1.00 97.56 97 VAL A N 1
ATOM 767 C CA . VAL A 1 97 ? 6.104 -18.775 -7.993 1.00 97.56 97 VAL A CA 1
ATOM 768 C C . VAL A 1 97 ? 7.532 -19.236 -7.721 1.00 97.56 97 VAL A C 1
ATOM 770 O O . VAL A 1 97 ? 8.403 -19.039 -8.569 1.00 97.56 97 VAL A O 1
ATOM 773 N N . THR A 1 98 ? 7.780 -19.908 -6.593 1.00 97.44 98 THR A N 1
ATOM 774 C CA . THR A 1 98 ? 9.113 -20.422 -6.246 1.00 97.44 98 THR A CA 1
ATOM 775 C C . THR A 1 98 ? 9.647 -21.354 -7.327 1.00 97.44 98 THR A C 1
ATOM 777 O O . THR A 1 98 ? 10.776 -21.179 -7.79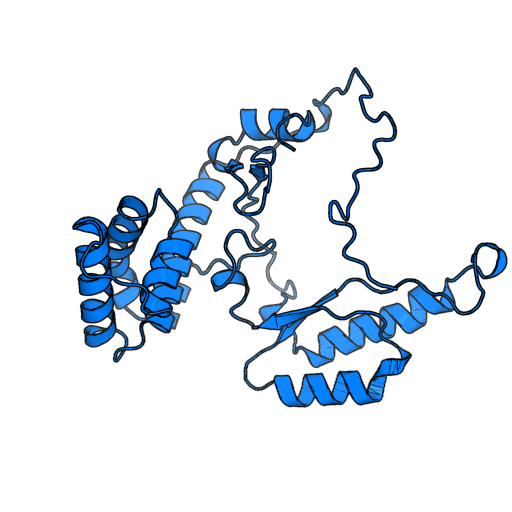4 1.00 97.44 98 THR A O 1
ATOM 780 N N . LYS A 1 99 ? 8.827 -22.313 -7.774 1.00 98.12 99 LYS A N 1
ATOM 781 C CA . LYS A 1 99 ? 9.213 -23.243 -8.837 1.00 98.12 99 LYS A CA 1
ATOM 782 C C . LYS A 1 99 ? 9.520 -22.511 -10.145 1.00 98.12 99 LYS A C 1
ATOM 784 O O . LYS A 1 99 ? 10.555 -22.767 -10.758 1.00 98.12 99 LYS A O 1
ATOM 789 N N . TYR A 1 100 ? 8.661 -21.576 -10.548 1.00 98.12 100 TYR A N 1
ATOM 790 C CA . TYR A 1 100 ? 8.841 -20.821 -11.784 1.00 98.12 100 TYR A CA 1
ATOM 791 C C . TYR A 1 100 ? 10.141 -20.011 -11.775 1.00 98.12 100 TYR A C 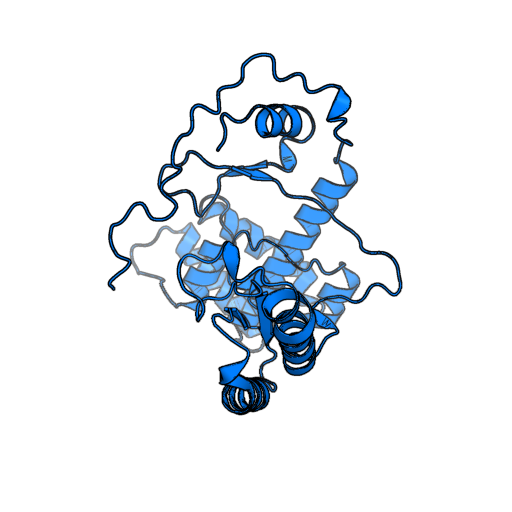1
ATOM 793 O O . TYR A 1 100 ? 10.892 -20.048 -12.752 1.00 98.12 100 TYR A O 1
ATOM 801 N N . ILE A 1 101 ? 10.437 -19.312 -10.674 1.00 97.75 101 ILE A N 1
ATOM 802 C CA . ILE A 1 101 ? 11.681 -18.549 -10.519 1.00 97.75 101 ILE A CA 1
ATOM 803 C C . ILE A 1 101 ? 12.884 -19.486 -10.613 1.00 97.75 101 ILE A C 1
ATOM 805 O O . ILE A 1 101 ? 13.807 -19.212 -11.377 1.00 97.75 101 ILE A O 1
ATOM 809 N N . TYR A 1 102 ? 12.868 -20.613 -9.898 1.00 97.62 102 TYR A N 1
ATOM 810 C CA . TYR A 1 102 ? 13.985 -21.559 -9.892 1.00 97.62 102 TYR A CA 1
ATOM 811 C C . TYR A 1 102 ? 14.278 -22.140 -11.283 1.00 97.62 102 TYR A C 1
ATOM 813 O O . TYR A 1 102 ? 15.432 -22.142 -11.735 1.00 97.62 102 TYR A O 1
ATOM 821 N N . ASP A 1 103 ? 13.231 -22.574 -11.988 1.00 98.12 103 ASP A N 1
ATOM 822 C CA . ASP A 1 103 ? 13.324 -23.147 -13.335 1.00 98.12 103 ASP A CA 1
ATOM 823 C C . ASP A 1 103 ? 13.823 -22.114 -14.365 1.00 98.12 103 ASP A C 1
ATOM 825 O O . ASP A 1 103 ? 14.480 -22.463 -15.348 1.00 98.12 103 ASP A O 1
ATOM 829 N N . ASN A 1 104 ? 13.560 -20.823 -14.127 1.00 96.94 104 ASN A N 1
ATOM 830 C CA . ASN A 1 104 ? 13.875 -19.727 -15.044 1.00 96.94 104 ASN A CA 1
ATOM 831 C C . ASN A 1 104 ? 14.979 -18.780 -14.544 1.00 96.94 104 ASN A C 1
ATOM 833 O O . ASN A 1 104 ? 15.217 -17.754 -15.179 1.00 96.94 104 ASN A O 1
ATOM 837 N N . ARG A 1 105 ? 15.696 -19.127 -13.466 1.00 95.12 105 ARG A N 1
ATOM 838 C CA . ARG A 1 105 ? 16.643 -18.247 -12.744 1.00 95.12 105 ARG A CA 1
ATOM 839 C C . ARG A 1 105 ? 17.689 -17.544 -13.612 1.00 95.12 105 ARG A C 1
ATOM 841 O O . ARG A 1 105 ? 18.104 -16.444 -13.295 1.00 95.12 105 ARG A O 1
ATOM 848 N N . LYS A 1 106 ? 18.076 -18.129 -14.751 1.00 92.69 106 LYS A N 1
ATOM 849 C CA . LYS A 1 106 ? 19.007 -17.506 -15.713 1.00 92.69 106 LYS A CA 1
ATOM 850 C C . LYS A 1 106 ? 18.479 -16.219 -16.367 1.00 92.69 106 LYS A C 1
ATOM 852 O O . LYS A 1 106 ? 19.248 -15.512 -17.007 1.00 92.69 106 LYS A O 1
ATOM 857 N N . TYR A 1 107 ? 17.176 -15.956 -16.273 1.00 93.81 107 TYR A N 1
ATOM 858 C CA . TYR A 1 107 ? 16.517 -14.768 -16.821 1.00 93.81 107 TYR A CA 1
ATOM 859 C C . TYR A 1 107 ? 16.178 -13.723 -15.756 1.00 93.81 107 TYR A C 1
ATOM 861 O O . TYR A 1 107 ? 15.536 -12.731 -16.078 1.00 93.81 107 TYR A O 1
ATOM 869 N N . PHE A 1 108 ? 16.574 -13.936 -14.504 1.00 93.00 108 PHE A N 1
ATOM 870 C CA . PHE A 1 108 ? 16.248 -13.033 -13.411 1.00 93.00 108 PHE A CA 1
ATOM 871 C C . PHE A 1 108 ? 17.520 -12.666 -12.656 1.00 93.00 108 PHE A C 1
ATOM 873 O O . PHE A 1 108 ? 18.246 -13.553 -12.215 1.00 93.00 108 PHE A O 1
ATOM 880 N N . ALA A 1 109 ? 17.779 -11.367 -12.503 1.00 88.25 109 ALA A N 1
ATOM 881 C CA . ALA A 1 109 ? 18.841 -10.875 -11.626 1.00 88.25 109 ALA A CA 1
ATOM 882 C C . ALA A 1 109 ? 18.270 -10.422 -10.275 1.00 88.25 109 ALA A C 1
ATOM 884 O O . ALA A 1 109 ? 18.839 -10.729 -9.233 1.00 88.25 109 ALA A O 1
ATOM 885 N N . GLY A 1 110 ? 17.109 -9.757 -10.285 1.00 91.56 110 GLY A N 1
ATOM 886 C CA . GLY A 1 110 ? 16.386 -9.368 -9.076 1.00 91.56 110 GLY A CA 1
ATOM 887 C C . GLY A 1 110 ? 14.874 -9.397 -9.279 1.00 91.56 110 GLY A C 1
ATOM 888 O O . GLY A 1 110 ? 14.363 -8.926 -10.298 1.00 91.56 110 GLY A O 1
ATOM 889 N N . ILE A 1 111 ? 14.163 -9.952 -8.300 1.00 94.81 111 ILE A N 1
ATOM 890 C CA . ILE A 1 111 ? 12.699 -10.017 -8.245 1.00 94.81 111 ILE A CA 1
ATOM 891 C C . ILE A 1 111 ? 12.283 -9.552 -6.853 1.00 94.81 111 ILE A C 1
ATOM 893 O O . ILE A 1 111 ? 12.773 -10.093 -5.863 1.00 94.81 111 ILE A O 1
ATOM 897 N N . SER A 1 112 ? 11.369 -8.585 -6.777 1.00 93.56 112 SER A N 1
ATOM 898 C CA . SER A 1 112 ? 10.692 -8.246 -5.527 1.00 93.56 112 SER A CA 1
ATOM 899 C C . SER A 1 112 ? 9.354 -8.979 -5.469 1.00 93.56 112 SER A C 1
ATOM 901 O O . SER A 1 112 ? 8.576 -8.931 -6.422 1.00 93.56 112 SER A O 1
ATOM 903 N N . LEU A 1 113 ? 9.086 -9.684 -4.372 1.00 93.31 113 LEU A N 1
ATOM 904 C CA . LEU A 1 113 ? 7.815 -10.369 -4.139 1.00 93.31 113 LEU A CA 1
ATOM 905 C C . LEU A 1 113 ? 7.080 -9.665 -3.005 1.00 93.31 113 LEU A C 1
ATOM 907 O O . LEU A 1 113 ? 7.661 -9.431 -1.946 1.00 93.31 113 LEU A O 1
ATOM 911 N N . ILE A 1 114 ? 5.800 -9.368 -3.210 1.00 90.88 114 ILE A N 1
ATOM 912 C CA . ILE A 1 114 ? 4.940 -8.795 -2.176 1.00 90.88 114 ILE A CA 1
ATOM 913 C C . ILE A 1 114 ? 3.671 -9.644 -2.025 1.00 90.88 114 ILE A C 1
ATOM 915 O O . ILE A 1 114 ? 3.063 -10.008 -3.034 1.00 90.88 114 ILE A O 1
ATOM 919 N N . PRO A 1 115 ? 3.238 -9.983 -0.798 1.00 91.44 115 PRO A N 1
ATOM 920 C CA . PRO A 1 115 ? 1.939 -10.614 -0.596 1.00 91.44 115 PRO A CA 1
ATOM 921 C C . PRO A 1 115 ? 0.804 -9.750 -1.158 1.00 91.44 115 PRO A C 1
ATOM 923 O O . PRO A 1 115 ? 0.907 -8.523 -1.187 1.00 91.44 115 PRO A O 1
ATOM 926 N N . GLN A 1 116 ? -0.312 -10.371 -1.540 1.00 88.50 116 GLN A N 1
ATOM 927 C CA . GLN A 1 116 ? -1.510 -9.649 -1.994 1.00 88.50 116 GLN A CA 1
ATOM 928 C C . GLN A 1 116 ? -2.005 -8.588 -0.998 1.00 88.50 116 GLN A C 1
ATOM 930 O O . GLN A 1 116 ? -2.530 -7.560 -1.411 1.00 88.50 116 GLN A O 1
ATOM 935 N N . SER A 1 117 ? -1.798 -8.806 0.300 1.00 89.19 117 SER A N 1
ATOM 936 C CA . SER A 1 117 ? -2.144 -7.862 1.366 1.00 89.19 117 SER A CA 1
ATOM 937 C C . SER A 1 117 ? -1.140 -6.722 1.555 1.00 89.19 117 SER A C 1
ATOM 939 O O . SER A 1 117 ? -1.343 -5.887 2.431 1.00 89.19 117 SER A O 1
ATOM 941 N N . GLY A 1 118 ? -0.056 -6.667 0.776 1.00 87.19 118 GLY A N 1
ATOM 942 C CA . GLY A 1 118 ? 1.054 -5.749 1.022 1.00 87.19 118 GLY A CA 1
ATOM 943 C C . GLY A 1 118 ? 0.648 -4.276 1.063 1.00 87.19 118 GLY A C 1
ATOM 944 O O . GLY A 1 118 ? 1.188 -3.518 1.861 1.00 87.19 118 GLY A O 1
ATOM 945 N N . ASP A 1 119 ? -0.352 -3.873 0.278 1.00 86.69 119 ASP A N 1
ATOM 946 C CA . ASP A 1 119 ? -0.875 -2.501 0.301 1.00 86.69 119 ASP A CA 1
ATOM 947 C C . ASP A 1 119 ? -1.681 -2.148 1.565 1.00 86.69 119 ASP A C 1
ATOM 949 O O . ASP A 1 119 ? -1.926 -0.977 1.844 1.00 86.69 119 ASP A O 1
ATOM 953 N N . LYS A 1 120 ? -2.047 -3.155 2.361 1.00 91.31 120 LYS A N 1
ATOM 954 C CA . LYS A 1 120 ? -2.647 -3.013 3.693 1.00 91.31 120 LYS A CA 1
ATOM 955 C C . LYS A 1 120 ? -1.620 -3.214 4.798 1.00 91.31 120 LYS A C 1
ATOM 957 O O . LYS A 1 120 ? -1.805 -2.697 5.897 1.00 91.31 120 LYS A O 1
ATOM 962 N N . ASP A 1 121 ? -0.553 -3.957 4.541 1.00 89.44 121 ASP A N 1
ATOM 963 C CA . ASP A 1 121 ? 0.490 -4.225 5.530 1.00 89.44 121 ASP A CA 1
ATOM 964 C C . ASP A 1 121 ? 1.451 -3.037 5.663 1.00 89.44 121 ASP A C 1
ATOM 966 O O . ASP A 1 121 ? 1.763 -2.627 6.778 1.00 89.44 121 ASP A O 1
ATOM 970 N N . TYR A 1 122 ? 1.851 -2.420 4.549 1.00 87.31 122 TYR A N 1
ATOM 971 C CA . TYR A 1 122 ? 2.769 -1.283 4.566 1.00 87.31 122 TYR A CA 1
ATOM 972 C C . TYR A 1 122 ? 2.023 0.057 4.595 1.00 87.31 122 TYR A C 1
ATOM 974 O O . TYR A 1 122 ? 1.127 0.274 3.774 1.00 87.31 122 TYR A O 1
ATOM 982 N N . PRO A 1 123 ? 2.393 0.995 5.489 1.00 88.62 123 PRO A N 1
ATOM 983 C CA . PRO A 1 123 ? 1.910 2.365 5.386 1.00 88.62 123 PRO A CA 1
ATOM 984 C C . PRO A 1 123 ? 2.471 3.017 4.117 1.00 88.62 123 PRO A C 1
ATOM 986 O O . PRO A 1 123 ? 3.626 2.793 3.753 1.00 88.62 123 PRO A O 1
ATOM 989 N N . GLN A 1 124 ? 1.672 3.866 3.468 1.00 89.75 124 GLN A N 1
ATOM 990 C CA . GLN A 1 124 ? 2.087 4.615 2.270 1.00 89.75 124 GLN A CA 1
ATOM 991 C C . GLN A 1 124 ? 2.617 3.716 1.140 1.00 89.75 124 GLN A C 1
ATOM 993 O O . GLN A 1 124 ? 3.606 4.043 0.483 1.00 89.75 124 GLN A O 1
ATOM 998 N N . ALA A 1 125 ? 1.968 2.570 0.909 1.00 89.75 125 ALA A N 1
ATOM 999 C CA . ALA A 1 125 ? 2.297 1.725 -0.230 1.00 89.75 125 ALA A CA 1
ATOM 1000 C C . ALA A 1 125 ? 2.138 2.520 -1.548 1.00 89.75 125 ALA A C 1
ATOM 1002 O O . ALA A 1 125 ? 1.100 3.167 -1.730 1.00 89.75 125 ALA A O 1
ATOM 1003 N N . PRO A 1 126 ? 3.102 2.448 -2.493 1.00 87.38 126 PRO A N 1
ATOM 1004 C CA . PRO A 1 126 ? 3.066 3.239 -3.730 1.00 87.38 126 PRO A CA 1
ATOM 1005 C C . PRO A 1 126 ? 1.781 3.064 -4.549 1.00 87.38 126 PRO A C 1
ATOM 1007 O O . PRO A 1 126 ? 1.298 4.008 -5.163 1.00 87.38 126 PRO A O 1
ATOM 1010 N N . PHE A 1 127 ? 1.211 1.855 -4.528 1.00 88.75 127 PHE A N 1
ATOM 1011 C CA . PHE A 1 127 ? -0.095 1.554 -5.107 1.00 88.75 127 PHE A CA 1
ATOM 1012 C C . PHE A 1 127 ? -0.986 0.900 -4.060 1.00 88.75 127 PHE A C 1
ATOM 1014 O O . PHE A 1 127 ? -0.785 -0.274 -3.729 1.00 88.75 127 PHE A O 1
ATOM 1021 N N . THR A 1 128 ? -1.995 1.641 -3.608 1.00 91.75 128 THR A N 1
ATOM 1022 C CA . THR A 1 128 ? -2.988 1.173 -2.640 1.00 91.75 128 THR A CA 1
ATOM 1023 C C . THR A 1 128 ? -4.319 0.926 -3.332 1.00 91.75 128 THR A C 1
ATOM 1025 O O . THR A 1 128 ? -4.867 1.827 -3.962 1.00 91.75 128 THR A O 1
ATOM 1028 N N . THR A 1 129 ? -4.827 -0.303 -3.240 1.00 91.94 129 THR A N 1
ATOM 1029 C CA . THR A 1 129 ? -6.166 -0.634 -3.736 1.00 91.94 129 THR A CA 1
ATOM 1030 C C . THR A 1 129 ? -7.200 0.044 -2.848 1.00 91.94 129 THR A C 1
ATOM 1032 O O . THR A 1 129 ? -7.137 -0.073 -1.625 1.00 91.94 129 THR A O 1
ATOM 1035 N N . VAL A 1 130 ? -8.164 0.723 -3.461 1.00 94.56 130 VAL A N 1
ATOM 1036 C CA . VAL A 1 130 ? -9.295 1.327 -2.759 1.00 94.56 130 VAL A CA 1
ATOM 1037 C C . VAL A 1 130 ? -10.554 0.579 -3.171 1.00 94.56 130 VAL A C 1
ATOM 1039 O O . VAL A 1 130 ? -10.858 0.486 -4.356 1.00 94.56 130 VAL A O 1
ATOM 1042 N N . TYR A 1 131 ? -11.266 0.034 -2.191 1.00 95.38 131 TYR A N 1
ATOM 1043 C CA . TYR A 1 131 ? -12.577 -0.564 -2.409 1.00 95.38 131 TYR A CA 1
ATOM 1044 C C . TYR A 1 131 ? -13.669 0.484 -2.248 1.00 95.38 131 TYR A C 1
ATOM 1046 O O . TYR A 1 131 ? -13.634 1.303 -1.330 1.00 95.38 131 TYR A O 1
ATOM 1054 N N . THR A 1 132 ? -14.672 0.417 -3.117 1.00 95.81 132 THR A N 1
ATOM 1055 C CA . THR A 1 132 ? -15.908 1.179 -2.948 1.00 95.81 132 THR A CA 1
ATOM 1056 C C . THR A 1 132 ? -16.656 0.706 -1.704 1.00 95.81 132 THR A C 1
ATOM 1058 O O . THR A 1 132 ? -16.496 -0.426 -1.241 1.00 95.81 132 THR A O 1
ATOM 1061 N N . SER A 1 133 ? -17.568 1.531 -1.191 1.00 96.38 133 SER A N 1
ATOM 1062 C CA . SER A 1 133 ? -18.410 1.161 -0.043 1.00 96.38 133 SER A CA 1
ATOM 1063 C C . SER A 1 133 ? -19.139 -0.181 -0.223 1.00 96.38 133 SER A C 1
ATOM 1065 O O . SER A 1 133 ? -19.261 -0.953 0.727 1.00 96.38 133 SER A O 1
ATOM 1067 N N . ARG A 1 134 ? -19.578 -0.500 -1.449 1.00 97.06 134 ARG A N 1
ATOM 1068 C CA . ARG A 1 134 ? -20.248 -1.770 -1.771 1.00 97.06 134 ARG A CA 1
ATOM 1069 C C . ARG A 1 134 ? -19.296 -2.960 -1.706 1.00 97.06 134 ARG A C 1
ATOM 1071 O O . ARG A 1 134 ? -19.676 -4.012 -1.202 1.00 97.06 134 ARG A O 1
ATOM 1078 N N . GLU A 1 135 ? -18.079 -2.804 -2.210 1.00 96.81 135 GLU A N 1
ATOM 1079 C CA . GLU A 1 135 ? -17.055 -3.851 -2.171 1.00 96.81 135 GLU A CA 1
ATOM 1080 C C . GLU A 1 135 ? -16.568 -4.103 -0.745 1.00 96.81 135 GLU A C 1
ATOM 1082 O O . GLU A 1 135 ? -16.421 -5.257 -0.356 1.00 96.81 135 GLU A O 1
ATOM 1087 N N . ILE A 1 136 ? -16.421 -3.047 0.061 1.00 97.94 136 ILE A N 1
ATOM 1088 C CA . ILE A 1 136 ? -16.074 -3.159 1.483 1.00 97.94 136 ILE A CA 1
ATOM 1089 C C . ILE A 1 136 ? -17.131 -3.976 2.232 1.00 97.94 136 ILE A C 1
ATOM 1091 O O . ILE A 1 136 ? -16.789 -4.933 2.922 1.00 97.94 136 ILE A O 1
ATOM 1095 N N . VAL A 1 137 ? -18.417 -3.635 2.089 1.00 97.81 137 VAL A N 1
ATOM 1096 C CA . VAL A 1 137 ? -19.503 -4.381 2.752 1.00 97.81 137 VAL A CA 1
ATOM 1097 C C . VAL A 1 137 ? -19.578 -5.815 2.229 1.00 97.81 137 VAL A C 1
ATOM 1099 O O . VAL A 1 137 ? -19.808 -6.740 3.001 1.00 97.81 137 VAL A O 1
ATOM 1102 N N . LYS A 1 138 ? -19.335 -6.032 0.934 1.00 97.88 138 LYS A N 1
ATOM 1103 C CA . LYS A 1 138 ? -19.277 -7.381 0.360 1.00 97.88 138 LYS A CA 1
ATOM 1104 C C . LYS A 1 138 ? -18.135 -8.217 0.951 1.00 97.88 138 LYS A C 1
ATOM 1106 O O . LYS A 1 138 ? -18.332 -9.405 1.181 1.00 97.88 138 LYS A O 1
ATOM 1111 N N . GLU A 1 139 ? -16.969 -7.620 1.183 1.00 95.81 139 GLU A N 1
ATOM 1112 C CA . GLU A 1 139 ? -15.789 -8.315 1.710 1.00 95.81 139 GLU A CA 1
ATOM 1113 C C . GLU A 1 139 ? -15.888 -8.564 3.224 1.00 95.81 139 GLU A C 1
ATOM 1115 O O . GLU A 1 139 ? -15.595 -9.660 3.704 1.00 95.81 139 GLU A O 1
ATOM 1120 N N . TYR A 1 140 ? -16.313 -7.569 4.000 1.00 97.12 140 TYR A N 1
ATOM 1121 C CA . TYR A 1 140 ? -16.231 -7.605 5.466 1.00 97.12 140 TYR A CA 1
ATOM 1122 C C . TYR A 1 140 ? -17.587 -7.715 6.177 1.00 97.12 140 TYR A C 1
ATOM 1124 O O . TYR A 1 140 ? -17.626 -7.895 7.395 1.00 97.12 140 TYR A O 1
ATOM 1132 N N . GLY A 1 141 ? -18.693 -7.636 5.437 1.00 97.12 141 GLY A N 1
ATOM 1133 C CA . GLY A 1 141 ? -20.050 -7.589 5.977 1.00 97.12 141 GLY A CA 1
ATOM 1134 C C . GLY A 1 141 ? -20.414 -6.232 6.584 1.00 97.12 141 GLY A C 1
ATOM 1135 O O . GLY A 1 141 ? -19.643 -5.269 6.555 1.00 97.12 141 GLY A O 1
ATOM 1136 N N . ASP A 1 142 ? -21.599 -6.170 7.197 1.00 96.62 142 ASP A N 1
ATOM 1137 C CA . ASP A 1 142 ? -22.150 -4.942 7.795 1.00 96.62 142 ASP A CA 1
ATOM 1138 C C . ASP A 1 142 ? -21.273 -4.365 8.915 1.00 96.62 142 ASP A C 1
ATOM 1140 O O 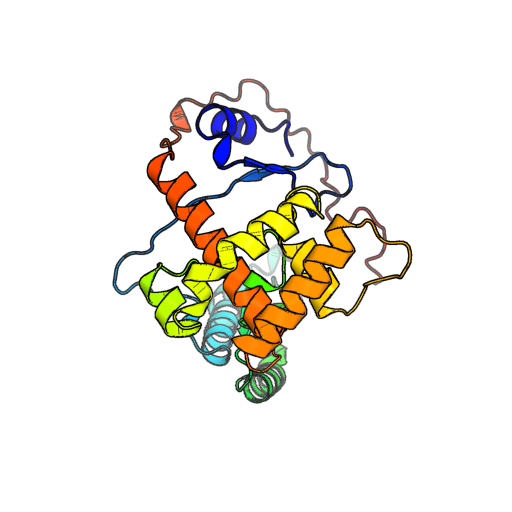. ASP A 1 142 ? -21.335 -3.171 9.210 1.00 96.62 142 ASP A O 1
ATOM 1144 N N . ALA A 1 143 ? -20.398 -5.188 9.503 1.00 95.38 143 ALA A N 1
ATOM 1145 C CA . ALA A 1 143 ? -19.445 -4.764 10.521 1.00 95.38 143 ALA A CA 1
ATOM 1146 C C . ALA A 1 143 ? -18.529 -3.620 10.063 1.00 95.38 143 ALA A C 1
ATOM 1148 O O . ALA A 1 143 ? -18.139 -2.785 10.884 1.00 95.38 143 ALA A O 1
ATOM 1149 N N . ALA A 1 144 ? -18.244 -3.529 8.761 1.00 97.50 144 ALA A N 1
ATOM 1150 C CA . ALA A 1 144 ? -17.482 -2.423 8.192 1.00 97.50 144 ALA A CA 1
ATOM 1151 C C . ALA A 1 144 ? -18.153 -1.056 8.395 1.00 97.50 144 ALA A C 1
ATOM 1153 O O . ALA A 1 144 ? -17.470 -0.048 8.553 1.00 97.50 144 ALA A O 1
ATOM 1154 N N . LEU A 1 145 ? -19.488 -1.005 8.455 1.00 95.81 145 LEU A N 1
ATOM 1155 C CA . LEU A 1 145 ? -20.232 0.243 8.656 1.00 95.81 145 LEU A CA 1
ATOM 1156 C C . LEU A 1 145 ? -20.057 0.805 10.072 1.00 95.81 145 LEU A C 1
ATOM 1158 O O . LEU A 1 145 ? -20.242 2.000 10.295 1.00 95.81 145 LEU A O 1
ATOM 1162 N N . TRP A 1 146 ? -19.703 -0.045 11.038 1.00 93.25 146 TRP A N 1
ATOM 1163 C CA . TRP A 1 146 ? -19.594 0.326 12.452 1.00 93.25 146 TRP A CA 1
ATOM 1164 C C . TRP A 1 146 ? -18.145 0.489 12.920 1.00 93.25 146 TRP A C 1
ATOM 1166 O O . TRP A 1 146 ? -17.916 0.890 14.062 1.00 93.25 146 TRP A O 1
ATOM 1176 N N . CYS A 1 147 ? -17.155 0.185 12.072 1.00 95.69 147 CYS A N 1
ATOM 1177 C CA . CYS A 1 147 ? -15.747 0.235 12.468 1.00 95.69 147 CYS A CA 1
ATOM 1178 C C . CYS A 1 147 ? -15.161 1.658 12.477 1.00 95.69 147 CYS A C 1
ATOM 1180 O O . CYS A 1 147 ? -14.055 1.846 12.979 1.00 95.69 147 CYS A O 1
ATOM 1182 N N . SER A 1 148 ? -15.891 2.671 11.991 1.00 94.94 148 SER A N 1
ATOM 1183 C CA . SER A 1 148 ? -15.462 4.080 12.007 1.00 94.94 148 SER A CA 1
ATOM 1184 C C . SER A 1 148 ? -15.097 4.568 13.411 1.00 94.94 148 SER A C 1
ATOM 1186 O O . SER A 1 148 ? -14.060 5.196 13.595 1.00 94.94 148 SER A O 1
ATOM 1188 N N . GLY A 1 149 ? -15.870 4.181 14.430 1.00 95.94 149 GLY A N 1
ATOM 1189 C CA . GLY A 1 149 ? -15.554 4.511 15.821 1.00 95.94 149 GLY A CA 1
ATOM 1190 C C . GLY A 1 149 ? -14.229 3.910 16.308 1.00 95.94 149 GLY A C 1
ATOM 1191 O O . GLY A 1 149 ? -13.540 4.526 17.114 1.00 95.94 149 GLY A O 1
ATOM 1192 N N . LEU A 1 150 ? -13.833 2.733 15.807 1.00 97.75 150 LEU A N 1
ATOM 1193 C CA . LEU A 1 150 ? -12.523 2.148 16.117 1.00 97.75 150 LEU A CA 1
ATOM 1194 C C . LEU A 1 150 ? -11.394 2.877 15.395 1.00 97.75 150 LEU A C 1
ATOM 1196 O O . LEU A 1 150 ? -10.326 3.052 15.975 1.00 97.75 150 LEU A O 1
ATOM 1200 N N . ILE A 1 151 ? -11.631 3.299 14.152 1.00 98.12 151 ILE A N 1
ATOM 1201 C CA . ILE A 1 151 ? -10.661 4.067 13.366 1.00 98.12 151 ILE A CA 1
ATOM 1202 C C . ILE A 1 151 ? -10.328 5.369 14.097 1.00 98.12 151 ILE A C 1
ATOM 1204 O O . ILE A 1 151 ? -9.155 5.627 14.345 1.00 98.12 151 ILE A O 1
ATOM 1208 N N . GLU A 1 152 ? -11.337 6.124 14.534 1.00 97.44 152 GLU A N 1
ATOM 1209 C CA . GLU A 1 152 ? -11.135 7.371 15.286 1.00 97.44 152 GLU A CA 1
ATOM 1210 C C . GLU A 1 152 ? -10.382 7.147 16.605 1.00 97.44 152 GLU A C 1
ATOM 1212 O O . GLU A 1 152 ? -9.453 7.884 16.932 1.00 97.44 152 GLU A O 1
ATOM 1217 N N . LEU A 1 153 ? -10.715 6.089 17.356 1.00 97.69 153 LEU A N 1
ATOM 1218 C CA . LEU A 1 153 ? -9.964 5.729 18.566 1.00 97.69 153 LEU A CA 1
ATOM 1219 C C . LEU A 1 153 ? -8.491 5.420 18.260 1.00 97.69 153 LEU A C 1
ATOM 1221 O O . LEU A 1 153 ? -7.609 5.852 19.001 1.00 97.69 153 LEU A O 1
ATOM 1225 N N . GLY A 1 154 ? -8.226 4.691 17.174 1.00 97.62 154 GLY A N 1
ATOM 1226 C CA . GLY A 1 154 ? -6.871 4.360 16.740 1.00 97.62 154 GLY A CA 1
ATOM 1227 C C . GLY A 1 154 ? -6.080 5.595 16.312 1.00 97.62 154 GLY A C 1
ATOM 1228 O O . GLY A 1 154 ? -4.936 5.760 16.722 1.00 97.62 154 GLY A O 1
ATOM 1229 N N . LEU A 1 155 ? -6.691 6.495 15.539 1.00 96.75 155 LEU A N 1
ATOM 1230 C CA . LEU A 1 155 ? -6.055 7.743 15.112 1.00 96.75 155 LEU A CA 1
ATOM 1231 C C . LEU A 1 155 ? -5.699 8.631 16.311 1.00 96.75 155 LEU A C 1
ATOM 1233 O O . LEU A 1 155 ? -4.569 9.114 16.387 1.00 96.75 155 LEU A O 1
ATOM 1237 N N . ASN A 1 156 ? -6.612 8.768 17.277 1.00 96.56 156 ASN A N 1
ATOM 1238 C CA . ASN A 1 156 ? -6.380 9.553 18.491 1.00 96.56 156 ASN A CA 1
ATOM 1239 C C . ASN A 1 156 ? -5.263 8.968 19.369 1.00 96.56 156 ASN A C 1
ATOM 1241 O O . ASN A 1 156 ? -4.439 9.712 19.891 1.00 96.56 156 ASN A O 1
ATOM 1245 N N . ALA A 1 157 ? -5.196 7.641 19.509 1.00 96.75 157 ALA A N 1
ATOM 1246 C CA . ALA A 1 157 ? -4.197 6.984 20.355 1.00 96.75 157 ALA A CA 1
ATOM 1247 C C . ALA A 1 157 ? -2.789 6.886 19.720 1.00 96.75 157 ALA A C 1
ATOM 1249 O O . ALA A 1 157 ? -1.821 6.591 20.427 1.00 96.75 157 ALA A O 1
ATOM 1250 N N . PHE A 1 158 ? -2.663 7.095 18.402 1.00 95.50 158 PHE A N 1
ATOM 1251 C CA . PHE A 1 158 ? -1.426 6.867 17.637 1.00 95.50 158 PHE A CA 1
ATOM 1252 C C . PHE A 1 158 ? -1.079 8.017 16.679 1.00 95.50 158 PHE A C 1
ATOM 1254 O O . PHE A 1 158 ? -0.576 7.773 15.585 1.00 95.50 158 PHE A O 1
ATOM 1261 N N . GLU A 1 159 ? -1.337 9.271 17.062 1.00 92.56 159 GLU A N 1
ATOM 1262 C CA . GLU A 1 159 ? -0.894 10.463 16.311 1.00 92.56 159 GLU A CA 1
ATOM 1263 C C . GLU A 1 159 ? -1.298 10.430 14.821 1.00 92.56 159 GLU A C 1
ATOM 1265 O O . GLU A 1 159 ? -0.487 10.630 13.908 1.00 92.56 159 GLU A O 1
ATOM 1270 N N . ASN A 1 160 ? -2.572 10.123 14.561 1.00 91.75 160 ASN A N 1
ATOM 1271 C CA . ASN A 1 160 ? -3.136 9.965 13.218 1.00 91.75 160 ASN A CA 1
ATOM 1272 C C . ASN A 1 160 ? -2.454 8.870 12.372 1.00 91.75 160 ASN A C 1
ATOM 1274 O O . ASN A 1 160 ? -2.416 8.953 11.143 1.00 91.75 160 ASN A O 1
ATOM 1278 N N . ASN A 1 161 ? -1.896 7.835 13.007 1.00 93.56 161 ASN A N 1
ATOM 1279 C CA . ASN A 1 161 ? -1.292 6.690 12.330 1.00 93.56 161 ASN A CA 1
ATOM 1280 C C . ASN A 1 161 ? -2.109 5.410 12.551 1.00 93.56 161 ASN A C 1
ATOM 1282 O O . ASN A 1 161 ? -1.850 4.621 13.463 1.00 93.56 161 ASN A O 1
ATOM 1286 N N . LEU A 1 162 ? -3.082 5.180 11.666 1.00 96.25 162 LEU A N 1
ATOM 1287 C CA . LEU A 1 162 ? -3.938 3.994 11.729 1.00 96.25 162 LEU A CA 1
ATOM 1288 C C . LEU A 1 162 ? -3.158 2.682 11.543 1.00 96.25 162 LEU A C 1
ATOM 1290 O O . LEU A 1 162 ? -3.512 1.681 12.162 1.00 96.25 162 LEU A O 1
ATOM 1294 N N . TRP A 1 163 ? -2.099 2.668 10.725 1.00 95.75 163 TRP A N 1
ATOM 1295 C CA . TRP A 1 163 ? -1.273 1.470 10.527 1.00 95.75 163 TRP A CA 1
ATOM 1296 C C . TRP A 1 163 ? -0.540 1.103 11.810 1.00 95.75 163 TRP A C 1
ATOM 1298 O O . TRP A 1 163 ? -0.661 -0.034 12.252 1.00 95.75 163 TRP A O 1
ATOM 1308 N N . ALA A 1 164 ? 0.103 2.074 12.465 1.00 95.25 164 ALA A N 1
ATOM 1309 C CA . ALA A 1 164 ? 0.746 1.845 13.756 1.00 95.25 164 ALA A CA 1
ATOM 1310 C C . ALA A 1 164 ? -0.256 1.353 14.809 1.00 95.25 164 ALA A C 1
ATOM 1312 O O . ALA A 1 164 ? 0.040 0.400 15.525 1.00 95.25 164 ALA A O 1
ATOM 1313 N N . ALA A 1 165 ? -1.459 1.937 14.861 1.00 96.88 165 ALA A N 1
ATOM 1314 C CA . ALA A 1 165 ? -2.521 1.471 15.749 1.00 96.88 165 ALA A CA 1
ATOM 1315 C C . ALA A 1 165 ? -2.898 0.003 15.465 1.00 96.88 165 ALA A C 1
ATOM 1317 O O . ALA A 1 165 ? -2.951 -0.830 16.370 1.00 96.88 165 ALA A O 1
ATOM 1318 N N . CYS A 1 166 ? -3.124 -0.341 14.196 1.00 97.06 166 CYS A N 1
ATOM 1319 C CA . CYS A 1 166 ? -3.472 -1.697 13.777 1.00 97.06 166 CYS A CA 1
ATOM 1320 C C . CYS A 1 166 ? -2.369 -2.717 14.091 1.00 97.06 166 CYS A C 1
ATOM 1322 O O . CYS A 1 166 ? -2.661 -3.801 14.608 1.00 97.06 166 CYS A O 1
ATOM 1324 N N . ASP A 1 167 ? -1.116 -2.380 13.791 1.00 95.44 167 ASP A N 1
ATOM 1325 C CA . ASP A 1 167 ? 0.040 -3.254 13.994 1.00 95.44 167 ASP A CA 1
ATOM 1326 C C . ASP A 1 167 ? 0.279 -3.487 15.483 1.00 95.44 167 ASP A C 1
ATOM 1328 O O . ASP A 1 167 ? 0.521 -4.616 15.904 1.00 95.44 167 ASP A O 1
ATOM 1332 N N . TYR A 1 168 ? 0.094 -2.451 16.301 1.00 95.88 168 TYR A N 1
ATOM 1333 C CA . TYR A 1 168 ? 0.212 -2.529 17.750 1.00 95.88 168 TYR A CA 1
ATOM 1334 C C . TYR A 1 168 ? -0.707 -3.596 18.367 1.00 95.88 168 TYR A C 1
ATOM 1336 O O . TYR A 1 168 ? -0.282 -4.392 19.209 1.00 95.88 168 TYR A O 1
ATOM 1344 N N . VAL A 1 169 ? -1.965 -3.662 17.914 1.00 95.94 169 VAL A N 1
ATOM 1345 C CA . VAL A 1 169 ? -2.921 -4.683 18.375 1.00 95.94 169 VAL A CA 1
ATOM 1346 C C . VAL A 1 169 ? -2.613 -6.043 17.749 1.00 95.94 169 VAL A C 1
ATOM 1348 O O . VAL A 1 169 ? -2.618 -7.051 18.455 1.00 95.94 169 VAL A O 1
ATOM 1351 N N . SER A 1 170 ? -2.314 -6.079 16.447 1.00 93.88 170 SER A N 1
ATOM 1352 C CA . SER A 1 170 ? -2.057 -7.323 15.701 1.00 93.88 170 SER A CA 1
ATOM 1353 C C . SER A 1 170 ? -0.806 -8.057 16.193 1.00 93.88 170 SER A C 1
ATOM 1355 O O . SER A 1 170 ? -0.773 -9.284 16.198 1.00 93.88 170 SER A O 1
ATOM 1357 N N . MET A 1 171 ? 0.204 -7.315 16.649 1.00 93.50 171 MET A N 1
ATOM 1358 C CA . MET A 1 171 ? 1.450 -7.838 17.219 1.00 93.50 171 MET A CA 1
ATOM 1359 C C . MET A 1 171 ? 1.389 -8.002 18.748 1.00 93.50 171 MET A C 1
ATOM 1361 O O . MET A 1 171 ? 2.404 -8.308 19.367 1.00 93.50 171 MET A O 1
ATOM 1365 N N . ASN A 1 172 ? 0.217 -7.796 19.362 1.00 92.44 172 ASN A N 1
ATOM 1366 C CA . ASN A 1 172 ? -0.018 -7.910 20.804 1.00 92.44 172 ASN A CA 1
ATOM 1367 C C . ASN A 1 172 ? 0.996 -7.115 21.657 1.00 92.44 172 ASN A C 1
ATOM 1369 O O . ASN A 1 172 ? 1.551 -7.632 22.624 1.00 92.44 172 ASN A O 1
ATOM 1373 N N . GLN A 1 173 ? 1.234 -5.851 21.295 1.00 93.56 173 GLN A N 1
ATOM 1374 C CA . GLN A 1 173 ? 2.252 -4.995 21.920 1.00 93.56 173 GLN A CA 1
ATOM 1375 C C . GLN A 1 173 ? 1.772 -4.228 23.164 1.00 93.56 173 GLN A C 1
ATOM 1377 O O . GLN A 1 173 ? 2.534 -3.425 23.702 1.00 93.56 173 GLN A O 1
ATOM 1382 N N . ALA A 1 174 ? 0.535 -4.464 23.611 1.00 91.62 174 ALA A N 1
ATOM 1383 C CA . ALA A 1 174 ? -0.059 -3.802 24.772 1.00 91.62 174 ALA A CA 1
ATOM 1384 C C . ALA A 1 174 ? 0.716 -4.093 26.070 1.00 91.62 174 ALA A C 1
ATOM 1386 O O . ALA A 1 174 ? 1.084 -5.238 26.342 1.00 91.62 174 ALA A O 1
ATOM 1387 N N . LYS A 1 175 ? 0.922 -3.057 26.881 1.00 93.00 175 LYS A N 1
ATOM 1388 C CA . LYS A 1 175 ? 1.653 -3.047 28.152 1.00 93.00 175 LYS A CA 1
ATOM 1389 C C . LYS A 1 175 ? 0.796 -2.420 29.248 1.00 93.00 175 LYS A C 1
ATOM 1391 O O . LYS A 1 175 ? -0.038 -1.557 29.003 1.00 93.00 175 LYS A O 1
ATOM 1396 N N . GLU A 1 176 ? 1.034 -2.817 30.493 1.00 87.25 176 GLU A N 1
ATOM 1397 C CA . GLU A 1 176 ? 0.257 -2.322 31.641 1.00 87.25 176 GLU A CA 1
ATOM 1398 C C . GLU A 1 176 ? 0.404 -0.811 31.878 1.00 87.25 176 GLU A C 1
ATOM 1400 O O . GLU A 1 176 ? -0.499 -0.183 32.420 1.00 87.25 176 GLU A O 1
ATOM 1405 N N . ASN A 1 177 ? 1.526 -0.222 31.459 1.00 93.19 177 ASN A N 1
ATOM 1406 C CA . ASN A 1 177 ? 1.837 1.195 31.638 1.00 93.19 177 ASN A CA 1
ATOM 1407 C C . ASN A 1 177 ? 1.484 2.074 30.426 1.00 93.19 177 ASN A C 1
ATOM 1409 O O . ASN A 1 177 ? 1.927 3.223 30.367 1.00 93.19 177 ASN A O 1
ATOM 1413 N N . ASP A 1 178 ? 0.742 1.550 29.449 1.00 94.12 178 ASP A N 1
ATOM 1414 C CA . ASP A 1 178 ? 0.277 2.358 28.325 1.00 94.12 178 ASP A CA 1
ATOM 1415 C C . ASP A 1 178 ? -0.739 3.417 28.749 1.00 94.12 178 ASP A C 1
ATOM 1417 O O . ASP A 1 178 ? -1.390 3.332 29.793 1.00 94.12 178 ASP A O 1
ATOM 1421 N N . THR A 1 179 ? -0.915 4.417 27.885 1.00 95.19 179 THR A N 1
ATOM 1422 C CA . THR A 1 179 ? -1.953 5.425 28.087 1.00 95.19 179 THR A CA 1
ATOM 1423 C C . THR A 1 179 ? -3.340 4.788 28.089 1.00 95.19 179 THR A C 1
ATOM 1425 O O . THR A 1 179 ? -3.599 3.755 27.457 1.00 95.19 179 THR A O 1
ATOM 1428 N N . GLN A 1 180 ? -4.271 5.451 28.772 1.00 95.38 180 GLN A N 1
ATOM 1429 C CA . GLN A 1 180 ? -5.655 5.005 28.832 1.00 95.38 180 GLN A CA 1
ATOM 1430 C C . GLN A 1 180 ? -6.284 4.904 27.432 1.00 95.38 180 GLN A C 1
ATOM 1432 O O . GLN A 1 180 ? -7.071 3.983 27.203 1.00 95.38 180 GLN A O 1
ATOM 1437 N N . GLU A 1 181 ? -5.924 5.778 26.478 1.00 95.75 181 GLU A N 1
ATOM 1438 C CA . GLU A 1 181 ? -6.458 5.687 25.112 1.00 95.75 181 GLU A CA 1
ATOM 1439 C C . GLU A 1 181 ? -5.982 4.422 24.393 1.00 95.75 181 GLU A C 1
ATOM 1441 O O . GLU A 1 181 ? -6.791 3.745 23.756 1.00 95.75 181 GLU A O 1
ATOM 1446 N N . LYS A 1 182 ? -4.700 4.056 24.531 1.00 96.25 182 LYS A N 1
ATOM 1447 C CA . LYS A 1 182 ? -4.151 2.835 23.920 1.00 96.25 182 LYS A CA 1
ATOM 1448 C C . LYS A 1 182 ? -4.795 1.580 24.497 1.00 96.25 182 LYS A C 1
ATOM 1450 O O . LYS A 1 182 ? -5.234 0.715 23.737 1.00 96.25 182 LYS A O 1
ATOM 1455 N N . LEU A 1 183 ? -4.920 1.498 25.822 1.00 95.69 183 LEU A N 1
ATOM 1456 C CA . LEU A 1 183 ? -5.573 0.368 26.493 1.00 95.69 183 LEU A CA 1
ATOM 1457 C C . LEU A 1 183 ? -7.053 0.249 26.103 1.00 95.69 183 LEU A C 1
ATOM 1459 O O . LEU A 1 183 ? -7.549 -0.854 25.836 1.00 95.69 183 LEU A O 1
ATOM 1463 N N . LEU A 1 184 ? -7.754 1.385 26.014 1.00 96.88 184 LEU A N 1
ATOM 1464 C CA . LEU A 1 184 ? -9.136 1.437 25.549 1.00 96.88 184 LEU A CA 1
ATOM 1465 C C . LEU A 1 184 ? -9.247 0.946 24.102 1.00 96.88 184 LEU A C 1
ATOM 1467 O O . LEU A 1 184 ? -10.087 0.090 23.817 1.00 96.88 184 LEU A O 1
ATOM 1471 N N . PHE A 1 185 ? -8.394 1.442 23.206 1.00 97.75 185 PHE A N 1
ATOM 1472 C CA . PHE A 1 185 ? -8.371 1.039 21.803 1.00 97.75 185 PHE A CA 1
ATOM 1473 C C . PHE A 1 185 ? -8.128 -0.469 21.648 1.00 97.75 185 PHE A C 1
ATOM 1475 O O . PHE A 1 185 ? -8.932 -1.148 21.008 1.00 97.75 185 PHE A O 1
ATOM 1482 N N . VAL A 1 186 ? -7.104 -1.022 22.311 1.00 97.44 186 VAL A N 1
ATOM 1483 C CA . VAL A 1 186 ? -6.801 -2.468 22.301 1.00 97.44 186 VAL A CA 1
ATOM 1484 C C . VAL A 1 186 ? -8.008 -3.285 22.769 1.00 97.44 186 VAL A C 1
ATOM 1486 O O . VAL A 1 186 ? -8.382 -4.273 22.133 1.00 97.44 186 VAL A O 1
ATOM 1489 N N . THR A 1 187 ? -8.650 -2.864 23.860 1.00 97.06 187 THR A N 1
ATOM 1490 C CA . THR A 1 187 ? -9.821 -3.556 24.417 1.00 97.06 187 THR A CA 1
ATOM 1491 C C . THR A 1 187 ? -11.001 -3.531 23.446 1.00 97.06 187 THR A C 1
ATOM 1493 O O . THR A 1 187 ? -11.639 -4.558 23.204 1.00 97.06 187 THR A O 1
ATOM 1496 N N . LYS A 1 188 ? -11.292 -2.368 22.850 1.00 98.06 188 LYS A N 1
ATOM 1497 C CA . LYS A 1 188 ? -12.388 -2.215 21.883 1.00 98.06 188 LYS A CA 1
ATOM 1498 C C . LYS A 1 188 ? -12.136 -3.019 20.609 1.00 98.06 188 LYS A C 1
ATOM 1500 O O . LYS A 1 188 ? -13.062 -3.680 20.147 1.00 98.06 188 LYS A O 1
ATOM 1505 N N . MET A 1 189 ? -10.900 -3.041 20.113 1.00 97.94 189 MET A N 1
ATOM 1506 C CA . MET A 1 189 ? -10.486 -3.862 18.972 1.00 97.94 189 MET A CA 1
ATOM 1507 C C . MET A 1 189 ? -10.719 -5.353 19.225 1.00 97.94 189 MET A C 1
ATOM 1509 O O . MET A 1 189 ? -11.384 -6.009 18.427 1.00 97.94 189 MET A O 1
ATOM 1513 N N . LYS A 1 190 ? -10.244 -5.885 20.361 1.00 97.50 190 LYS A N 1
ATOM 1514 C CA . LYS A 1 190 ? -10.418 -7.306 20.717 1.00 97.50 190 LYS A CA 1
ATOM 1515 C C . LYS A 1 190 ? -11.896 -7.684 20.858 1.00 97.50 190 LYS A C 1
ATOM 1517 O O . LYS A 1 190 ? -12.324 -8.695 20.307 1.00 97.50 190 LYS A O 1
ATOM 1522 N N . ASN A 1 191 ? -12.693 -6.847 21.523 1.00 97.94 191 ASN A N 1
ATOM 1523 C CA . ASN A 1 191 ? -14.130 -7.089 21.691 1.00 97.94 191 ASN A CA 1
ATOM 1524 C C . ASN A 1 191 ? -14.888 -7.050 20.357 1.00 97.94 191 ASN A C 1
ATOM 1526 O O . ASN A 1 191 ? -15.759 -7.884 20.111 1.00 97.94 191 ASN A O 1
ATOM 1530 N N . PHE A 1 192 ? -14.561 -6.092 19.488 1.00 98.31 192 PHE A N 1
ATOM 1531 C CA . PHE A 1 192 ? -15.194 -5.965 18.179 1.00 98.31 192 PHE A CA 1
ATOM 1532 C C . PHE A 1 192 ? -14.811 -7.124 17.256 1.00 98.31 192 PHE A C 1
ATOM 1534 O O . PHE A 1 192 ? -15.689 -7.711 16.624 1.00 98.31 192 PHE A O 1
ATOM 1541 N N . ALA A 1 193 ? -13.532 -7.512 17.241 1.00 98.00 193 ALA A N 1
ATOM 1542 C CA . ALA A 1 193 ? -13.066 -8.675 16.494 1.00 98.00 193 ALA A CA 1
ATOM 1543 C C . ALA A 1 193 ? -13.747 -9.961 16.983 1.00 98.00 193 ALA A C 1
ATOM 1545 O O . ALA A 1 193 ? -14.232 -10.746 16.172 1.00 98.00 193 ALA A O 1
ATOM 1546 N N . GLY A 1 194 ? -13.861 -10.151 18.301 1.00 97.88 194 GLY A N 1
ATOM 1547 C CA . GLY A 1 194 ? -14.576 -11.286 18.888 1.00 97.88 194 GLY A CA 1
ATOM 1548 C C . GLY A 1 194 ? -16.047 -11.349 18.473 1.00 97.88 194 GLY A C 1
ATOM 1549 O O . GLY A 1 194 ? -16.549 -12.424 18.162 1.00 97.88 194 GLY A O 1
ATOM 1550 N N . LYS A 1 195 ? -16.730 -10.199 18.415 1.00 97.56 195 LYS A N 1
ATOM 1551 C CA . LYS A 1 195 ? -18.158 -10.132 18.077 1.00 97.56 195 LYS A CA 1
ATOM 1552 C C . LYS A 1 195 ? -18.449 -10.273 16.580 1.00 97.56 195 LYS A C 1
ATOM 1554 O O . LYS A 1 195 ? -19.452 -10.886 16.229 1.00 97.56 195 LYS A O 1
ATOM 1559 N N . TYR A 1 196 ? -17.626 -9.676 15.718 1.00 97.62 196 TYR A N 1
ATOM 1560 C CA . TYR A 1 196 ? -17.957 -9.505 14.297 1.00 97.62 196 TYR A CA 1
ATOM 1561 C C . TYR A 1 196 ? -16.969 -10.157 13.322 1.00 97.62 196 TYR A C 1
ATOM 1563 O O . TYR A 1 196 ? -17.296 -10.314 12.152 1.00 97.62 196 TYR A O 1
ATOM 1571 N N . PHE A 1 197 ? -15.780 -10.551 13.784 1.00 97.62 197 PHE A N 1
ATOM 1572 C CA . PHE A 1 197 ? -14.714 -11.122 12.949 1.00 97.62 197 PHE A CA 1
ATOM 1573 C C . PHE A 1 197 ? -14.246 -12.495 13.454 1.00 97.62 197 PHE A C 1
ATOM 1575 O O . PHE A 1 197 ? -13.145 -12.923 13.130 1.00 97.62 197 PHE A O 1
ATOM 1582 N N . ASN A 1 198 ? -15.049 -13.202 14.258 1.00 97.00 198 ASN A N 1
ATOM 1583 C CA . ASN A 1 198 ? -14.694 -14.511 14.835 1.00 97.00 198 ASN A CA 1
ATOM 1584 C C . ASN A 1 198 ? -13.356 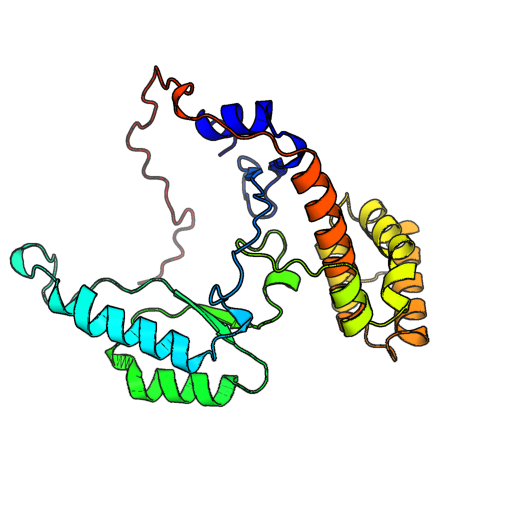-14.502 15.605 1.00 97.00 198 ASN A C 1
ATOM 1586 O O . ASN A 1 198 ? -12.623 -15.488 15.615 1.00 97.00 198 ASN A O 1
ATOM 1590 N N . GLY A 1 199 ? -13.014 -13.369 16.223 1.00 96.62 199 GLY A N 1
ATOM 1591 C CA . GLY A 1 199 ? -11.737 -13.166 16.910 1.00 96.62 199 GLY A CA 1
ATOM 1592 C C . GLY A 1 199 ? -10.553 -12.830 15.995 1.00 96.62 199 GLY A C 1
ATOM 1593 O O . GLY A 1 199 ? -9.463 -12.583 16.506 1.00 96.62 199 GLY A O 1
ATOM 1594 N N . ASP A 1 200 ? -10.742 -12.764 14.673 1.00 97.00 200 ASP A N 1
ATOM 1595 C CA . ASP A 1 200 ? -9.692 -12.406 13.717 1.00 97.00 200 ASP A CA 1
ATOM 1596 C C . ASP A 1 200 ? -9.428 -10.893 13.722 1.00 97.00 200 ASP A C 1
ATOM 1598 O O . ASP A 1 200 ? -10.035 -10.096 12.998 1.00 97.00 200 ASP A O 1
ATOM 1602 N N . VAL A 1 201 ? -8.484 -10.492 14.572 1.00 97.19 201 VAL A N 1
ATOM 1603 C CA . VAL A 1 201 ? -8.017 -9.106 14.682 1.00 97.19 201 VAL A CA 1
ATOM 1604 C C . VAL A 1 201 ? -7.386 -8.624 13.377 1.00 97.19 201 VAL A C 1
ATOM 1606 O O . VAL A 1 201 ? -7.560 -7.461 13.021 1.00 97.19 201 VAL A O 1
ATOM 1609 N N . LYS A 1 202 ? -6.683 -9.492 12.642 1.00 95.25 202 LYS A N 1
ATOM 1610 C CA . LYS A 1 202 ? -6.005 -9.108 11.399 1.00 95.25 202 LYS A CA 1
ATOM 1611 C C . LYS A 1 202 ? -7.023 -8.789 10.303 1.00 95.25 202 LYS A C 1
ATOM 1613 O O . LYS A 1 202 ? -6.883 -7.789 9.606 1.00 95.25 202 LYS A O 1
ATOM 1618 N N . ARG A 1 203 ? -8.096 -9.575 10.193 1.00 96.25 203 ARG A N 1
ATOM 1619 C CA . ARG A 1 203 ? -9.203 -9.273 9.273 1.00 96.25 203 ARG A CA 1
ATOM 1620 C C . ARG A 1 203 ? -9.908 -7.965 9.640 1.00 96.25 203 ARG A C 1
ATOM 1622 O O . ARG A 1 203 ? -10.228 -7.186 8.744 1.00 96.25 203 ARG A O 1
ATOM 1629 N N . LEU A 1 204 ? -10.092 -7.685 10.934 1.00 98.00 204 LEU A N 1
ATOM 1630 C CA . LEU A 1 204 ? -10.614 -6.392 11.390 1.00 98.00 204 LEU A CA 1
ATOM 1631 C C . LEU A 1 204 ? -9.689 -5.230 10.994 1.00 98.00 204 LEU A C 1
ATOM 1633 O O . LEU A 1 204 ? -10.176 -4.205 10.520 1.00 98.00 204 LEU A O 1
ATOM 1637 N N . THR A 1 205 ? -8.367 -5.371 11.143 1.00 97.69 205 THR A N 1
ATOM 1638 C CA . THR A 1 205 ? -7.443 -4.285 10.776 1.00 97.69 205 THR A CA 1
ATOM 1639 C C . THR A 1 205 ? -7.472 -3.995 9.278 1.00 97.69 205 THR A C 1
ATOM 1641 O O . THR A 1 205 ? -7.459 -2.830 8.887 1.00 97.69 205 THR A O 1
ATOM 1644 N N . TYR A 1 206 ? -7.599 -5.019 8.432 1.00 97.19 206 TYR A N 1
ATOM 1645 C CA . TYR A 1 206 ? -7.786 -4.838 6.990 1.00 97.19 206 TYR A CA 1
ATOM 1646 C C . TYR A 1 206 ? -9.103 -4.138 6.648 1.00 97.19 206 TYR A C 1
ATOM 1648 O O . TYR A 1 206 ? -9.082 -3.175 5.885 1.00 97.19 206 TYR A O 1
ATOM 1656 N N . CYS A 1 207 ? -10.210 -4.522 7.291 1.00 97.88 207 CYS A N 1
ATOM 1657 C CA . CYS A 1 207 ? -11.488 -3.821 7.156 1.00 97.88 207 CYS A CA 1
ATOM 1658 C C . CYS A 1 207 ? -11.361 -2.331 7.500 1.00 97.88 207 CYS A C 1
ATOM 1660 O O . CYS A 1 207 ? -11.822 -1.469 6.754 1.00 97.88 207 CYS A O 1
ATOM 1662 N N . MET A 1 208 ? -10.714 -2.015 8.624 1.00 98.12 208 MET A N 1
ATOM 1663 C CA . MET A 1 208 ? -10.516 -0.633 9.063 1.00 98.12 208 MET A CA 1
ATOM 1664 C C . MET A 1 208 ? -9.661 0.170 8.081 1.00 98.12 208 MET A C 1
ATOM 1666 O O . MET A 1 208 ? -9.990 1.318 7.791 1.00 98.12 208 MET A O 1
ATOM 1670 N N . LYS A 1 209 ? -8.587 -0.429 7.553 1.00 97.56 209 LYS A N 1
ATOM 1671 C CA . LYS A 1 209 ? -7.707 0.208 6.563 1.00 97.56 209 LYS A CA 1
ATOM 1672 C C . LYS A 1 209 ? -8.439 0.465 5.242 1.00 97.56 209 LYS A C 1
ATOM 1674 O O . LYS A 1 209 ? -8.290 1.551 4.693 1.00 97.56 209 LYS A O 1
ATOM 1679 N N . ASP A 1 210 ? -9.278 -0.458 4.774 1.00 97.56 210 ASP A N 1
ATOM 1680 C CA . ASP A 1 210 ? -10.074 -0.252 3.554 1.00 97.56 210 ASP A CA 1
ATOM 1681 C C . ASP A 1 210 ? -11.137 0.841 3.729 1.00 97.56 210 ASP A C 1
ATOM 1683 O O . ASP A 1 210 ? -11.270 1.705 2.865 1.00 97.56 210 ASP A O 1
ATOM 1687 N N . VAL A 1 211 ? -11.835 0.874 4.871 1.00 98.00 211 VAL A N 1
ATOM 1688 C CA . VAL A 1 211 ? -12.785 1.957 5.195 1.00 98.00 211 VAL A CA 1
ATOM 1689 C C . VAL A 1 211 ? -12.076 3.311 5.266 1.00 98.00 211 VAL A C 1
ATOM 1691 O O . VAL A 1 211 ? -12.569 4.302 4.726 1.00 98.00 211 VAL A O 1
ATOM 1694 N N . TYR A 1 212 ? -10.902 3.359 5.896 1.00 97.06 212 TYR A N 1
ATOM 1695 C CA . TYR A 1 212 ? -10.091 4.571 5.984 1.00 97.06 212 TYR A CA 1
ATOM 1696 C C . TYR A 1 212 ? -9.592 5.041 4.610 1.00 97.06 212 TYR A C 1
ATOM 1698 O O . TYR A 1 212 ? -9.707 6.223 4.284 1.00 97.06 212 TYR A O 1
ATOM 1706 N N . ASN A 1 213 ? -9.100 4.122 3.777 1.00 96.38 213 ASN A N 1
ATOM 1707 C CA . ASN A 1 213 ? -8.644 4.422 2.421 1.00 96.3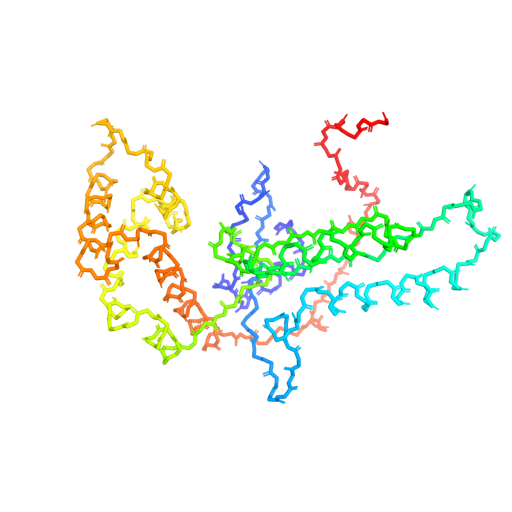8 213 ASN A CA 1
ATOM 1708 C C . ASN A 1 213 ? -9.782 4.899 1.517 1.00 96.38 213 ASN A C 1
ATOM 1710 O O . ASN A 1 213 ? -9.579 5.836 0.750 1.00 96.38 213 ASN A O 1
ATOM 1714 N N . TRP A 1 214 ? -10.977 4.311 1.630 1.00 97.31 214 TRP A N 1
ATOM 1715 C CA . TRP A 1 214 ? -12.159 4.779 0.904 1.00 97.31 214 TRP A CA 1
ATOM 1716 C C . TRP A 1 214 ? -12.525 6.212 1.282 1.00 97.31 214 TRP A C 1
ATOM 1718 O O . TRP A 1 214 ? -12.737 7.040 0.400 1.00 97.31 214 TRP A O 1
ATOM 1728 N N . LYS A 1 215 ? -12.514 6.541 2.581 1.00 95.94 215 LYS A N 1
ATOM 1729 C CA . LYS A 1 215 ? -12.731 7.920 3.040 1.00 95.94 215 LYS A CA 1
ATOM 1730 C C . LYS A 1 215 ? -11.699 8.878 2.438 1.00 95.94 215 LYS A C 1
ATOM 1732 O O . LYS A 1 215 ? -12.090 9.894 1.875 1.00 95.94 215 LYS A O 1
ATOM 1737 N N . ILE A 1 216 ? -10.404 8.553 2.537 1.00 94.88 216 ILE A N 1
ATOM 1738 C CA . ILE A 1 216 ? -9.336 9.379 1.947 1.00 94.88 216 ILE A CA 1
ATOM 1739 C C . ILE A 1 216 ? -9.578 9.566 0.454 1.00 94.88 216 ILE A C 1
ATOM 1741 O O . ILE A 1 216 ? -9.467 10.679 -0.042 1.00 94.88 216 ILE A O 1
ATOM 1745 N N . TYR A 1 217 ? -9.893 8.490 -0.261 1.00 96.31 217 TYR A N 1
ATOM 1746 C CA . TYR A 1 217 ? -10.126 8.551 -1.692 1.00 96.31 217 TYR A CA 1
ATOM 1747 C C . TYR A 1 217 ? -11.270 9.509 -2.040 1.00 96.31 217 TYR A C 1
ATOM 1749 O O . TYR A 1 217 ? -11.055 10.379 -2.875 1.00 96.31 217 TYR A O 1
ATOM 1757 N N . CYS A 1 218 ? -12.427 9.412 -1.374 1.00 96.00 218 CYS A N 1
ATOM 1758 C CA . CYS A 1 218 ? -13.545 10.337 -1.591 1.00 96.00 218 CYS A CA 1
ATOM 1759 C C . CYS A 1 218 ? -13.139 11.788 -1.315 1.00 96.00 218 CYS A C 1
ATOM 1761 O O . CYS A 1 218 ? -13.325 12.652 -2.168 1.00 96.00 218 CYS A O 1
ATOM 1763 N N . ASP A 1 219 ? -12.518 12.037 -0.155 1.00 94.94 219 ASP A N 1
ATOM 1764 C CA . ASP A 1 219 ? -12.080 13.378 0.240 1.00 94.94 219 ASP A CA 1
ATOM 1765 C C . ASP A 1 219 ? -11.115 13.973 -0.802 1.00 94.94 219 ASP A C 1
ATOM 1767 O O . ASP A 1 219 ? -11.210 15.152 -1.152 1.00 94.94 219 ASP A O 1
ATOM 1771 N N . LEU A 1 220 ? -10.181 13.164 -1.316 1.00 95.44 220 LEU A N 1
ATOM 1772 C CA . LEU A 1 220 ? -9.227 13.584 -2.339 1.00 95.44 220 LEU A CA 1
ATOM 1773 C C . LEU A 1 220 ? -9.895 13.790 -3.693 1.00 95.44 220 LEU A C 1
ATOM 1775 O O . LEU A 1 220 ? -9.643 14.809 -4.321 1.00 95.44 220 LEU A O 1
ATOM 1779 N N . PHE A 1 221 ? -10.716 12.846 -4.145 1.00 93.19 221 PHE A N 1
ATOM 1780 C CA . PHE A 1 221 ? -11.335 12.883 -5.466 1.00 93.19 221 PHE A CA 1
ATOM 1781 C C . PHE A 1 221 ? -12.238 14.112 -5.629 1.00 93.19 221 PHE A C 1
ATOM 1783 O O . PHE A 1 221 ? -12.150 14.800 -6.643 1.00 93.19 221 PHE A O 1
ATOM 1790 N N . ASP A 1 222 ? -13.013 14.451 -4.596 1.00 92.19 222 ASP A N 1
ATOM 1791 C CA . ASP A 1 222 ? -13.922 15.604 -4.615 1.00 92.19 222 ASP A CA 1
ATOM 1792 C C . ASP A 1 222 ? -13.190 16.953 -4.526 1.00 92.19 222 ASP A C 1
ATOM 1794 O O . ASP A 1 222 ? -13.688 17.974 -5.004 1.00 92.19 222 ASP A O 1
ATOM 1798 N N . SER A 1 223 ? -12.007 16.980 -3.905 1.00 93.56 223 SER A N 1
ATOM 1799 C CA . SER A 1 223 ? -11.234 18.209 -3.678 1.00 93.56 223 SER A CA 1
ATOM 1800 C C . SER A 1 223 ? -10.059 18.399 -4.642 1.00 93.56 223 SER A C 1
ATOM 1802 O O . SER A 1 223 ? -9.384 19.431 -4.577 1.00 93.56 223 SER A O 1
ATOM 1804 N N . TYR A 1 224 ? -9.783 17.424 -5.513 1.00 93.75 224 TYR A N 1
ATOM 1805 C CA . TYR A 1 224 ? -8.601 17.430 -6.368 1.00 93.75 224 TYR A CA 1
ATOM 1806 C C . TYR A 1 224 ? -8.665 18.535 -7.424 1.00 93.75 224 TYR A C 1
ATOM 1808 O O . TYR A 1 224 ? -9.595 18.630 -8.225 1.00 93.75 224 TYR A O 1
ATOM 1816 N N . GLN A 1 225 ? -7.607 19.336 -7.484 1.00 94.69 225 GLN A N 1
ATOM 1817 C CA . GLN A 1 225 ? -7.393 20.352 -8.501 1.00 94.69 225 GLN A CA 1
ATOM 1818 C C . GLN A 1 225 ? -6.336 19.880 -9.491 1.00 94.69 225 GLN A C 1
ATOM 1820 O O . GLN A 1 225 ? -5.211 19.537 -9.120 1.00 94.69 225 GLN A O 1
ATOM 1825 N N . LYS A 1 226 ? -6.677 19.902 -10.782 1.00 93.12 226 LYS A N 1
ATOM 1826 C CA . LYS A 1 226 ? -5.723 19.584 -11.845 1.00 93.12 226 LYS A CA 1
ATOM 1827 C C . LYS A 1 226 ? -4.543 20.557 -11.797 1.00 93.12 226 LYS A C 1
ATOM 1829 O O . LYS A 1 226 ? -4.727 21.770 -11.840 1.00 93.12 226 LYS A O 1
ATOM 1834 N N . VAL A 1 227 ? -3.336 20.003 -11.756 1.00 92.94 227 VAL A N 1
ATOM 1835 C CA . VAL A 1 227 ? -2.089 20.769 -11.707 1.00 92.94 227 VAL A CA 1
ATOM 1836 C C . VAL A 1 227 ? -1.568 20.983 -13.126 1.00 92.94 227 VAL A C 1
ATOM 1838 O O . VAL A 1 227 ? -1.315 20.022 -13.853 1.00 92.94 227 VAL A O 1
ATOM 1841 N N . ASP A 1 228 ? -1.433 22.245 -13.529 1.00 93.81 228 ASP A N 1
ATOM 1842 C CA . ASP A 1 228 ? -0.860 22.623 -14.820 1.00 93.81 228 ASP A CA 1
ATOM 1843 C C . ASP A 1 228 ? 0.639 22.904 -14.679 1.00 93.81 228 ASP A C 1
ATOM 1845 O O . ASP A 1 228 ? 1.067 24.018 -14.383 1.00 93.81 228 ASP A O 1
ATOM 1849 N N . TYR A 1 229 ? 1.450 21.874 -14.908 1.00 92.06 229 TYR A N 1
ATOM 1850 C CA . TYR A 1 229 ? 2.905 21.992 -14.833 1.00 92.06 229 TYR A CA 1
ATOM 1851 C C . TYR A 1 229 ? 3.513 22.868 -15.938 1.00 92.06 229 TYR A C 1
ATOM 1853 O O . TYR A 1 229 ? 4.675 23.234 -15.817 1.00 92.06 229 TYR A O 1
ATOM 1861 N N . THR A 1 230 ? 2.766 23.279 -16.974 1.00 91.81 230 THR A N 1
ATOM 1862 C CA . THR A 1 230 ? 3.295 24.237 -17.970 1.00 91.81 230 THR A CA 1
ATOM 1863 C C . THR A 1 230 ? 3.492 25.639 -17.387 1.00 91.81 230 THR A C 1
ATOM 1865 O O . THR A 1 230 ? 4.243 26.440 -17.935 1.00 91.81 230 THR A O 1
ATOM 1868 N N . GLN A 1 231 ? 2.848 25.927 -16.251 1.00 89.19 231 GLN A N 1
ATOM 1869 C CA . GLN A 1 231 ? 3.000 27.174 -15.503 1.00 89.19 231 GLN A CA 1
ATOM 1870 C C . GLN A 1 231 ? 4.105 27.095 -14.439 1.00 89.19 231 GLN A C 1
ATOM 1872 O O . GLN A 1 231 ? 4.379 28.091 -13.766 1.00 89.19 231 GLN A O 1
ATOM 1877 N N . LEU A 1 232 ? 4.718 25.921 -14.247 1.00 88.50 232 LEU A N 1
ATOM 1878 C CA . LEU A 1 232 ? 5.871 25.771 -13.371 1.00 88.50 232 LEU A CA 1
ATOM 1879 C C . LEU A 1 232 ? 7.115 26.254 -14.119 1.00 88.50 232 LEU A C 1
ATOM 1881 O O . LEU A 1 232 ? 7.525 25.661 -15.113 1.00 88.50 232 LEU A O 1
ATOM 1885 N N . LEU A 1 233 ? 7.708 27.339 -13.630 1.00 81.62 233 LEU A N 1
ATOM 1886 C CA . LEU A 1 233 ? 8.962 27.873 -14.145 1.00 81.62 233 LEU A CA 1
ATOM 1887 C C . LEU A 1 233 ? 10.063 27.606 -13.123 1.00 81.62 233 LEU A C 1
ATOM 1889 O O . LEU A 1 233 ? 10.055 28.177 -12.034 1.00 81.62 233 LEU A O 1
ATOM 1893 N N . GLU A 1 234 ? 11.010 26.750 -13.489 1.00 77.56 234 GLU A N 1
ATOM 1894 C CA . GLU A 1 234 ? 12.253 26.553 -12.748 1.00 77.56 234 GLU A CA 1
ATOM 1895 C C . GLU A 1 234 ? 13.286 27.537 -13.304 1.00 77.56 234 GLU A C 1
ATOM 1897 O O . GLU A 1 234 ? 13.831 27.354 -14.390 1.00 77.56 234 GLU A O 1
ATOM 1902 N N . THR A 1 235 ? 13.482 28.657 -12.606 1.00 72.25 235 THR A N 1
ATOM 1903 C CA . THR A 1 235 ? 14.430 29.706 -13.021 1.00 72.25 235 THR A CA 1
ATOM 1904 C C . THR A 1 235 ? 15.857 29.437 -12.554 1.00 72.25 235 THR A C 1
ATOM 1906 O O . THR A 1 235 ? 16.789 30.059 -13.055 1.00 72.25 235 THR A O 1
ATOM 1909 N N . GLU A 1 236 ? 16.024 28.532 -11.592 1.00 71.25 236 GLU A N 1
ATOM 1910 C CA . GLU A 1 236 ? 17.305 28.147 -11.011 1.00 71.25 236 GLU A CA 1
ATOM 1911 C C . GLU A 1 236 ? 17.456 26.632 -11.108 1.00 71.25 236 GLU A C 1
ATOM 1913 O O . GLU A 1 236 ? 16.646 25.883 -10.559 1.00 71.25 236 GLU A O 1
ATOM 1918 N N . ASP A 1 237 ? 18.499 26.191 -11.807 1.00 66.06 237 ASP A N 1
ATOM 1919 C CA . ASP A 1 237 ? 18.901 24.793 -11.813 1.00 66.06 237 ASP A CA 1
ATOM 1920 C C . ASP A 1 237 ? 19.752 24.520 -10.570 1.00 66.06 237 ASP A C 1
ATOM 1922 O O . ASP A 1 237 ? 20.958 24.770 -10.536 1.00 66.06 237 ASP A O 1
ATOM 1926 N N . ASN A 1 238 ? 19.089 24.039 -9.521 1.00 63.50 238 ASN A N 1
ATOM 1927 C CA . ASN A 1 238 ? 19.745 23.593 -8.296 1.00 63.50 238 ASN A CA 1
ATOM 1928 C C . ASN A 1 238 ? 20.180 22.119 -8.371 1.00 63.50 238 ASN A C 1
ATOM 1930 O O . ASN A 1 238 ? 20.664 21.582 -7.373 1.00 63.50 238 ASN A O 1
ATOM 1934 N N . THR A 1 239 ? 20.087 21.476 -9.546 1.00 61.03 239 THR A N 1
ATOM 1935 C CA . THR A 1 239 ? 20.705 20.170 -9.818 1.00 61.03 239 THR A CA 1
ATOM 1936 C C . THR A 1 239 ? 22.210 20.335 -10.053 1.00 61.03 239 THR A C 1
ATOM 1938 O O . THR A 1 239 ? 22.800 19.868 -11.026 1.00 61.03 239 THR A O 1
ATOM 1941 N N . ALA A 1 240 ? 22.911 20.951 -9.092 1.00 55.06 240 ALA A N 1
ATOM 1942 C CA . ALA A 1 240 ? 24.296 20.543 -8.884 1.00 55.06 240 ALA A CA 1
ATOM 1943 C C . ALA A 1 240 ? 24.249 19.018 -8.744 1.00 55.06 240 ALA A C 1
ATOM 1945 O O . ALA A 1 240 ? 23.351 18.538 -8.059 1.00 55.06 240 ALA A O 1
ATOM 1946 N N . GLY A 1 241 ? 25.119 18.274 -9.436 1.00 47.47 241 GLY A N 1
ATOM 1947 C CA . GLY A 1 241 ? 25.163 16.809 -9.412 1.00 47.47 241 GLY A CA 1
ATOM 1948 C C . GLY A 1 241 ? 25.433 16.282 -8.005 1.00 47.47 241 GLY A C 1
ATOM 1949 O O . GLY A 1 241 ? 26.522 15.808 -7.702 1.00 47.47 241 GLY A O 1
ATOM 1950 N N . ILE A 1 242 ? 24.447 16.426 -7.129 1.00 45.62 242 ILE A N 1
ATOM 1951 C CA . ILE A 1 242 ? 24.341 15.809 -5.837 1.00 45.62 242 ILE A CA 1
ATOM 1952 C C . ILE A 1 242 ? 24.164 14.361 -6.233 1.00 45.62 242 ILE A C 1
ATOM 1954 O O . ILE A 1 242 ? 23.120 13.952 -6.742 1.00 45.62 242 ILE A O 1
ATOM 1958 N N . GLU A 1 243 ? 25.241 13.602 -6.081 1.00 46.78 243 GLU A N 1
ATOM 1959 C CA . GLU A 1 243 ? 25.139 12.174 -5.882 1.00 46.78 243 GLU A CA 1
ATOM 1960 C C . GLU A 1 243 ? 24.198 12.011 -4.685 1.00 46.78 243 GLU A C 1
ATOM 1962 O O . GLU A 1 243 ? 24.632 12.037 -3.534 1.00 46.78 243 GLU A O 1
ATOM 1967 N N . GLU A 1 244 ? 22.884 11.958 -4.927 1.00 45.44 244 GLU A N 1
ATOM 1968 C CA . GLU A 1 244 ? 21.951 11.488 -3.923 1.00 45.44 244 GLU A CA 1
ATOM 1969 C C . GLU A 1 244 ? 22.410 10.070 -3.635 1.00 45.44 244 GLU A C 1
ATOM 1971 O O . GLU A 1 244 ? 22.187 9.143 -4.420 1.00 45.44 244 GLU A O 1
ATOM 1976 N N . VAL A 1 245 ? 23.170 9.935 -2.549 1.00 43.03 245 VAL A N 1
ATOM 1977 C CA . VAL A 1 245 ? 23.740 8.680 -2.103 1.00 43.03 245 VAL A CA 1
ATOM 1978 C C . VAL A 1 245 ? 22.554 7.775 -1.807 1.00 43.03 245 VAL A C 1
ATOM 1980 O O . VAL A 1 245 ? 21.996 7.780 -0.713 1.00 43.03 245 VAL A O 1
ATOM 1983 N N . SER A 1 246 ? 22.159 6.984 -2.803 1.00 42.41 246 SER A N 1
ATOM 1984 C CA . SER A 1 246 ? 21.006 6.084 -2.726 1.00 42.41 246 SER A CA 1
ATOM 1985 C C . SER A 1 246 ? 21.217 5.002 -1.654 1.00 42.41 246 SER A C 1
ATOM 1987 O O . SER A 1 246 ? 20.279 4.328 -1.238 1.00 42.41 246 SER A O 1
ATOM 1989 N N . CYS A 1 247 ? 22.458 4.860 -1.173 1.00 40.59 247 CYS A N 1
ATOM 1990 C CA . CYS A 1 247 ? 22.861 4.038 -0.040 1.00 40.59 247 CYS A CA 1
ATOM 1991 C C . CYS A 1 247 ? 23.646 4.857 0.996 1.00 40.59 247 CYS A C 1
ATOM 1993 O O . CYS A 1 247 ? 24.848 4.656 1.186 1.00 40.59 247 CYS A O 1
ATOM 1995 N N . ALA A 1 248 ? 22.987 5.783 1.690 1.00 36.84 248 ALA A N 1
ATOM 1996 C CA . ALA A 1 248 ? 23.551 6.369 2.902 1.00 36.84 248 ALA A CA 1
ATOM 1997 C C . ALA A 1 248 ? 23.587 5.293 4.007 1.00 36.84 248 ALA A C 1
ATOM 1999 O O . ALA A 1 248 ? 22.631 5.120 4.758 1.00 36.84 248 ALA A O 1
ATOM 2000 N N . GLY A 1 249 ? 24.667 4.507 4.062 1.00 40.00 249 GLY A N 1
ATOM 2001 C CA . GLY A 1 249 ? 24.830 3.484 5.101 1.00 40.00 249 GLY A CA 1
ATOM 2002 C C . GLY A 1 249 ? 25.941 2.453 4.914 1.00 40.00 249 GLY A C 1
ATOM 2003 O O . GLY A 1 249 ? 26.116 1.630 5.804 1.00 40.00 249 GLY A O 1
ATOM 2004 N N . GLY A 1 250 ? 26.686 2.443 3.800 1.00 39.03 250 GLY A N 1
ATOM 2005 C CA . GLY A 1 250 ? 27.873 1.580 3.648 1.00 39.03 250 GLY A CA 1
ATOM 2006 C C . GLY A 1 250 ? 27.634 0.066 3.801 1.00 39.03 250 GLY A C 1
ATOM 2007 O O . GLY A 1 250 ? 28.591 -0.684 3.948 1.00 39.03 250 GLY A O 1
ATOM 2008 N N . ALA A 1 251 ? 26.379 -0.396 3.775 1.00 39.19 251 ALA A N 1
ATOM 2009 C CA . ALA A 1 251 ? 26.003 -1.785 4.051 1.00 39.19 251 ALA A CA 1
ATOM 2010 C C . ALA A 1 251 ? 25.805 -2.640 2.786 1.00 39.19 251 ALA A C 1
ATOM 2012 O O . ALA A 1 251 ? 25.383 -3.792 2.881 1.00 39.19 251 ALA A O 1
ATOM 2013 N N . CYS A 1 252 ? 26.120 -2.112 1.600 1.00 40.34 252 CYS A N 1
ATOM 2014 C CA . CYS A 1 252 ? 26.286 -2.946 0.415 1.00 40.34 252 CYS A CA 1
ATOM 2015 C C . CYS A 1 252 ? 27.629 -3.674 0.529 1.00 40.34 252 CYS A C 1
ATOM 2017 O O . CYS A 1 252 ? 28.653 -3.203 0.040 1.00 40.34 252 CYS A O 1
ATOM 2019 N N . LEU A 1 253 ? 27.613 -4.797 1.245 1.00 31.89 253 LEU A N 1
ATOM 2020 C CA . LEU A 1 253 ? 28.696 -5.771 1.237 1.00 31.89 253 LEU A CA 1
ATOM 2021 C C . LEU A 1 253 ? 28.818 -6.345 -0.181 1.00 31.89 253 LEU A C 1
ATOM 2023 O O . LEU A 1 253 ? 27.822 -6.782 -0.761 1.00 31.89 253 LEU A O 1
ATOM 2027 N N . ILE A 1 254 ? 30.037 -6.290 -0.718 1.00 34.78 254 ILE A N 1
ATOM 2028 C CA . ILE A 1 254 ? 30.477 -7.071 -1.881 1.00 34.78 254 ILE A CA 1
ATOM 2029 C C . ILE A 1 254 ? 30.482 -8.552 -1.494 1.00 34.78 254 ILE A C 1
ATOM 2031 O O . ILE A 1 254 ? 30.919 -8.846 -0.355 1.00 34.78 254 ILE A O 1
#

Radius of gyration: 22.33 Å; chains: 1; bounding box: 54×53×59 Å

Sequence (254 aa):
NVLEAPYQYFKRLNPQACEKSRWSANNTDEVIKFPIEVPDGAKTKNQLPATEMLAIVKDTQKNWVNSGKNKSLCTQDFLSHNVSNTVTVKPDEWGNVTKYIYDNRKYFAGISLIPQSGDKDYPQAPFTTVYTSREIVKEYGDAALWCSGLIELGLNAFENNLWAACDYVSMNQAKENDTQEKLLFVTKMKNFAGKYFNGDVKRLTYCMKDVYNWKIYCDLFDSYQKVDYTQLLETEDNTAGIEEVSCAGGACLI

Secondary structure (DSSP, 8-state):
-TT-HHHHHHHHH-GGGEEE-TT-TTS--EEE-----PPTT---GGGS-HHHHHHHHHHHIIIIIHHH--GGG-SSTT-------EEEE-TTTHHHHHHHHHHHGGG-S--EEEETTHHHHSTT-SS-----HHHHHHHH-GGGGGTHHHHHHHHHHTTT-HHHHHHHHHTT---TTS-HHHHHHHHHHHHHHHHHSTT-HHHHHHHHHHHHHHHHHHHHHHH-----GGG----S---------TTTTS----

Foldseek 3Di:
DCVDLVNVLQCVQQVLQKAFDPPDPPSPDIDGHDQDDDDPPDDDLVNDALLVVVVVQLCCLPVPWVVVDDCVPDPDNPDTDHDDDEGEHEPVCVVVNVVSCVVSVVSGPDYHYDYNCNLLQDPPDVDHDADDPVVLCVLQNPLLVVCVVLQVLQCVQPVHDLNCLLVCLVVVVDDPPGDPSSVVSSVVLQVSCVVRVVSPSVSSSSSSSNSVRNVSSVVCVVSPDDRDCVPRDDPDDPPPVPPPVPDPDPPPDD

pLDDT: mean 90.11, std 13.26, range [31.89, 98.31]